Protein 3Q2R (pdb70)

Nearest PDB structures (foldseek):
  3q2r-assembly1_A  TM=1.005E+00  e=2.331E-48  Homo sapiens
  2ddb-assembly2_B  TM=8.954E-01  e=2.651E-18  Pseudechis porphyriacus
  1rc9-assembly1_A  TM=9.008E-01  e=1.044E-17  Trimeresurus stejnegeri
  1wvr-assembly1_A  TM=9.042E-01  e=1.934E-17  Protobothrops flavoviridis
  4p27-assembly1_A  TM=8.279E-01  e=1.803E-12  Schistosoma mansoni

Organism: Homo sapiens (NCBI:txid9606)

InterPro domains:
  IPR001283 Cysteine-rich secretory protein-related [PR00837] (58-76)
  IPR001283 Cysteine-rich secretory protein-related [PR00837] (113-126)
  IPR001283 Cysteine-rich secretory protein-related [PR00837] (135-151)
  IPR001283 Cysteine-rich secretory protein-related [PR00837] (170-183)
  IPR001283 Cysteine-rich secretory protein-related [PTHR10334] (35-192)
  IPR002413 Venom allergen 5-like [PR00838] (58-76)
  IPR002413 Venom allergen 5-like [PR00838] (111-126)
  IPR002413 Venom allergen 5-like [PR00838] (134-153)
  IPR014044 CAP domain [PF00188] (39-175)
  IPR014044 CAP domain [SM00198] (32-183)
  IPR018244 Allergen V5/Tpx-1-related, conserved site [PS01009] (136-146)
  IPR018244 Allergen V5/Tpx-1-related, conserved site [PS01010] (170-181)
  IPR034121 Glioma pathogenesis-related protein 1-like, SCP domain [cd05385] (32-179)
  IPR035940 CAP superfamily [G3DSA:3.40.33.10] (17-220)
  IPR035940 CAP superfamily [SSF55797] (29-186)

Solvent-accessible surface area: 9857 Å² total; per-residue (Å²): 119,160,38,29,89,23,137,51,127,96,3,39,127,44,0,21,136,8,0,11,87,18,1,17,105,5,143,36,52,4,7,12,1,13,53,0,12,10,15,75,34,0,0,113,19,0,112,61,28,0,59,71,17,63,92,57,91,13,104,122,25,141,80,135,74,124,52,10,101,116,16,92,22,12,7,12,0,11,23,16,11,44,28,113,109,10,41,9,55,49,0,0,44,82,2,30,61,25,48,139,32,26,70,20,159,62,91,107,49,158,162,83,7,29,41,1,14,2,0,0,12,2,83,0,48,18,0,0,0,2,18,58,100,0,78,112,1,67,74,67,122,98,25,68,78,0,0,0,0,0,0,0,0,0,44,6,16,72,128,118,59,116,3,4,124,145,28,73,47,24,79,38,25,46,120,139,22,159,63,94,103,63,1,0,30,36,215,133,35,28,115,109

Sequence (192 aa):
NILPDIENEDFIKDCVRIHNKFRSEVKPTASDMLYMTWDPALAQIAKAWASNCQFSHNTRLKPPHKLHPNFTSLGENIWTGSVPIFSVSSAITNWYDEIQDYDFKTRICKKVCGHYTQVVWADSYKVGCAVQQFCPKVSGFDALSNGAHFICNYGPGGNYPTWPYKRGATCSACPNNDKCLDNLCVNRQRDQV

CATH classification: 3.40.33.10

Secondary structure (P-SEA, 3-state):
ccccccccaaaaaaaaaaaaaaaaacccccccccbbbbbaaaaaaaaaaaaacccccccccccccccccccccccbbbbbbccccccaaaaaaaaaaccccccccccccccccaaaaaaacccccbbbbcccccccccccccccbbbbbbbbbcccccccccccccccccccccccccccccbbbbcccccc

Radius of gyration: 16.06 Å; Cα contacts (8 Å, |Δi|>4): 419; chains: 1; bounding box: 37×41×38 Å

Foldseek 3Di:
DDFDFQPPPVQQCLLQVLLQVPLLPDPPAFQQAARAHEDSQQQVVQVVVQVLQAPDDDPQQAPVHDSDPPERGKAKDKDKDAPVQDDSNNRLVVLLVQVVQADQVVRGGNDDNRSNLQSNQRVWHYKGKGKDFDQHHHPCRVDGRMIMMMMMTPHHDDDPHHSGDRDPQNNDYPDPFDDDSSHGDDPVSHDD

B-factor: mean 9.19, std 10.14, range [0.22, 59.17]

GO terms:
  GO:0035577 azurophil granule membrane (C, TAS)
  GO:0005886 plasma membrane (C, TAS)
  GO:0005515 protein binding (F, IPI)
  GO:0016020 membrane (C, HDA)

Structure (mmCIF, N/CA/C/O backbone):
data_3Q2R
#
_entry.id   3Q2R
#
_cell.length_a   85.920
_cell.length_b   79.720
_cell.length_c   38.760
_cell.angle_alpha   90.00
_cell.angle_beta   90.00
_cell.angle_gamma   90.00
#
_symmetry.space_group_name_H-M   'P 21 21 2'
#
loop_
_entity.id
_entity.type
_entity.pdbx_description
1 polymer 'Glioma pathogenesis-related protein 1'
2 non-polymer 'ZINC ION'
3 water water
#
loop_
_atom_site.group_PDB
_atom_site.id
_atom_site.type_symbol
_atom_site.label_atom_id
_atom_site.label_alt_id
_atom_site.label_comp_id
_atom_site.label_asym_id
_atom_site.label_entity_id
_atom_site.label_seq_id
_atom_site.pdbx_PDB_ins_code
_atom_site.Cartn_x
_atom_site.Cartn_y
_atom_site.Cartn_z
_atom_site.occupancy
_atom_site.B_iso_or_equiv
_atom_site.auth_seq_id
_atom_site.auth_comp_id
_atom_site.auth_asym_id
_atom_site.auth_atom_id
_atom_site.pdbx_PDB_model_num
ATOM 1 N N . ASN A 1 8 ? -23.439 18.450 15.878 1.00 40.81 23 ASN A N 1
ATOM 2 C CA . ASN A 1 8 ? -23.696 17.829 14.583 1.00 49.47 23 ASN A CA 1
ATOM 3 C C . ASN A 1 8 ? -23.789 18.870 13.476 1.00 46.19 23 ASN A C 1
ATOM 4 O O . ASN A 1 8 ? -24.807 19.553 13.341 1.00 45.61 23 ASN A O 1
ATOM 9 N N . ILE A 1 9 ? -22.728 19.007 12.691 1.00 33.96 24 ILE A N 1
ATOM 10 C CA . ILE A 1 9 ? -22.795 19.898 11.542 1.00 35.80 24 ILE A CA 1
ATOM 11 C C . ILE A 1 9 ? -22.917 19.068 10.276 1.00 18.01 24 ILE A C 1
ATOM 12 O O . ILE A 1 9 ? -22.231 18.060 10.109 1.00 38.33 24 ILE A O 1
ATOM 17 N N . LEU A 1 10 ? -23.821 19.476 9.397 1.00 17.81 25 LEU A N 1
ATOM 18 C CA . LEU A 1 10 ? -24.067 18.721 8.181 1.00 8.86 25 LEU A CA 1
ATOM 19 C C . LEU A 1 10 ? -22.974 19.049 7.169 1.00 7.98 25 LEU A C 1
ATOM 20 O O . LEU A 1 10 ? -22.752 20.215 6.841 1.00 4.93 25 LEU A O 1
ATOM 25 N N . PRO A 1 11 ? -22.268 18.019 6.690 1.00 6.23 26 PRO A N 1
ATOM 26 C CA . PRO A 1 11 ? -21.119 18.242 5.804 1.00 2.45 26 PRO A CA 1
ATOM 27 C C . PRO A 1 11 ? -21.514 18.676 4.386 1.00 1.75 26 PRO A C 1
ATOM 28 O O . PRO A 1 11 ? -22.591 18.340 3.902 1.00 1.52 26 PRO A O 1
ATOM 32 N N . ASP A 1 12 ? -20.628 19.423 3.733 1.00 2.80 27 ASP A N 1
ATOM 33 C CA . ASP A 1 12 ? -20.780 19.772 2.329 1.00 2.06 27 ASP A CA 1
ATOM 34 C C . ASP A 1 12 ? -20.299 18.600 1.474 1.00 3.36 27 ASP A C 1
ATOM 35 O O . ASP A 1 12 ? -19.572 17.724 1.964 1.00 5.04 27 ASP A O 1
ATOM 40 N N . ILE A 1 13 ? -20.683 18.592 0.199 1.00 1.47 28 ILE A N 1
ATOM 41 C CA . ILE A 1 13 ? -20.430 17.439 -0.668 1.00 1.50 28 ILE A CA 1
ATOM 42 C C . ILE A 1 13 ? -18.952 17.229 -1.023 1.00 4.19 28 ILE A C 1
ATOM 43 O O . ILE A 1 13 ? -18.603 16.200 -1.609 1.00 2.00 28 ILE A O 1
ATOM 48 N N . GLU A 1 14 ? -18.088 18.190 -0.680 1.00 1.26 29 GLU A N 1
ATOM 49 C CA . GLU A 1 14 ? -16.655 18.037 -0.961 1.00 3.28 29 GLU A CA 1
ATOM 50 C C . GLU A 1 14 ? -15.839 17.763 0.293 1.00 3.04 29 GLU A C 1
ATOM 51 O O . GLU A 1 14 ? -14.606 17.660 0.243 1.00 7.41 29 GLU A O 1
ATOM 57 N N . ASN A 1 15 ? -16.534 17.652 1.419 1.00 2.46 30 ASN A N 1
ATOM 58 C CA . ASN A 1 15 ? -15.894 17.351 2.686 1.00 3.89 30 ASN A CA 1
ATOM 59 C C . ASN A 1 15 ? -15.311 15.933 2.628 1.00 6.71 30 ASN A C 1
ATOM 60 O O . ASN A 1 15 ? -16.041 14.954 2.406 1.00 3.19 30 ASN A O 1
ATOM 65 N N . GLU A 1 16 ? -13.996 15.839 2.817 1.00 5.68 31 GLU A N 1
ATOM 66 C CA . GLU A 1 16 ? -13.248 14.605 2.572 1.00 9.27 31 GLU A CA 1
ATOM 67 C C . GLU A 1 16 ? -13.636 13.453 3.494 1.00 6.75 31 GLU A C 1
ATOM 68 O O . GLU A 1 16 ? -13.594 12.292 3.088 1.00 4.43 31 GLU A O 1
ATOM 74 N N . ASP A 1 17 ? -13.989 13.778 4.736 1.00 6.26 32 ASP A N 1
ATOM 75 C CA . ASP A 1 17 ? -14.459 12.776 5.694 1.00 6.88 32 ASP A CA 1
ATOM 76 C C . ASP A 1 17 ? -15.832 12.219 5.313 1.00 7.56 32 ASP A C 1
ATOM 77 O O . ASP A 1 17 ? -16.109 11.023 5.492 1.00 3.91 32 ASP A O 1
ATOM 82 N N . PHE A 1 18 ? -16.695 13.113 4.831 1.00 2.53 33 PHE A N 1
ATOM 83 C CA . PHE A 1 18 ? -18.034 12.773 4.356 1.00 4.31 33 PHE A CA 1
ATOM 84 C C . PHE A 1 18 ? -17.917 11.786 3.205 1.00 4.85 33 PHE A C 1
ATOM 85 O O . PHE A 1 18 ? -18.586 10.752 3.175 1.00 5.41 33 PHE A O 1
ATOM 93 N N . ILE A 1 19 ? -17.052 12.123 2.258 1.00 4.34 34 ILE A N 1
ATOM 94 C CA . ILE A 1 19 ? -16.782 11.276 1.103 1.00 4.60 34 ILE A CA 1
ATOM 95 C C . ILE A 1 19 ? -16.275 9.893 1.520 1.00 8.57 34 ILE A C 1
ATOM 96 O O . ILE A 1 19 ? -16.796 8.871 1.052 1.00 6.04 34 ILE A O 1
ATOM 101 N N . LYS A 1 20 ? -15.284 9.858 2.414 1.00 6.05 35 LYS A N 1
ATOM 102 C CA . LYS A 1 20 ? -14.739 8.591 2.916 1.00 6.30 35 LYS A CA 1
ATOM 103 C C . LYS A 1 20 ? -15.777 7.721 3.626 1.00 4.29 35 LYS A C 1
ATOM 104 O O . LYS A 1 20 ? -15.861 6.519 3.375 1.00 4.56 35 LYS A O 1
ATOM 110 N N . ASP A 1 21 ? -16.549 8.321 4.523 1.00 2.97 36 ASP A N 1
ATOM 111 C CA . ASP A 1 21 ? -17.637 7.611 5.193 1.00 4.85 36 ASP A CA 1
ATOM 112 C C . ASP A 1 21 ? -18.602 6.965 4.196 1.00 4.00 36 ASP A C 1
ATOM 113 O O . ASP A 1 21 ? -18.895 5.771 4.295 1.00 2.85 36 ASP A O 1
ATOM 118 N N . CYS A 1 22 ? -19.099 7.762 3.249 1.00 2.83 37 CYS A N 1
ATOM 119 C CA . CYS A 1 22 ? -20.087 7.297 2.279 1.00 2.58 37 CYS A CA 1
ATOM 120 C C . CYS A 1 22 ? -19.562 6.096 1.498 1.00 3.35 37 CYS A C 1
ATOM 121 O O . CYS A 1 22 ? -20.274 5.109 1.293 1.00 4.42 37 CYS A O 1
ATOM 124 N N . VAL A 1 23 ? -18.313 6.193 1.053 1.00 1.64 38 VAL A N 1
ATOM 125 C CA . VAL A 1 23 ? -17.708 5.148 0.250 1.00 6.61 38 VAL A CA 1
ATOM 126 C C . VAL A 1 23 ? -17.412 3.920 1.110 1.00 4.17 38 VAL A C 1
ATOM 127 O O . VAL A 1 23 ? -17.770 2.800 0.754 1.00 4.02 38 VAL A O 1
ATOM 131 N N . ARG A 1 24 ? -16.781 4.151 2.253 1.00 2.80 39 ARG A N 1
ATOM 132 C CA . ARG A 1 24 ? -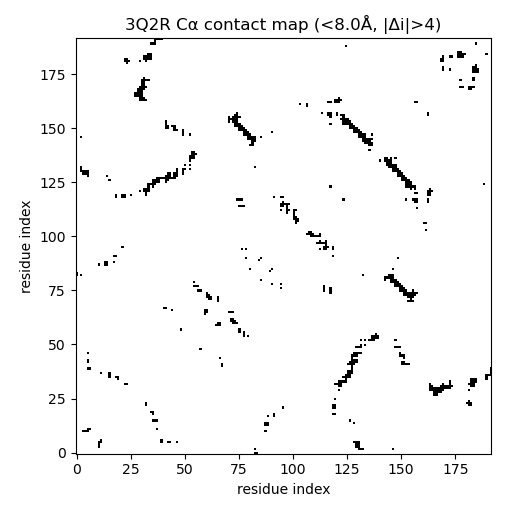16.285 3.072 3.089 1.00 2.80 39 ARG A CA 1
ATOM 133 C C . ARG A 1 24 ? -17.430 2.226 3.612 1.00 5.12 39 ARG A C 1
ATOM 134 O O . ARG A 1 24 ? -17.351 1.000 3.626 1.00 1.55 39 ARG A O 1
ATOM 142 N N . ILE A 1 25 ? -18.492 2.898 4.047 1.00 3.71 40 ILE A N 1
ATOM 143 C CA . ILE A 1 25 ? -19.637 2.232 4.647 1.00 2.28 40 ILE A CA 1
ATOM 144 C C . ILE A 1 25 ? -20.476 1.498 3.599 1.00 2.66 40 ILE A C 1
ATOM 145 O O . ILE A 1 25 ? -20.965 0.399 3.864 1.00 5.27 40 ILE A O 1
ATOM 150 N N . HIS A 1 26 ? -20.633 2.077 2.409 1.00 1.27 41 HIS A N 1
ATOM 151 C CA . HIS A 1 26 ? -21.242 1.326 1.312 1.00 2.12 41 HIS A CA 1
ATOM 152 C C . HIS A 1 26 ? -20.452 0.029 1.059 1.00 2.04 41 HIS A C 1
ATOM 153 O O . HIS A 1 26 ? -21.016 -1.065 1.004 1.00 0.98 41 HIS A O 1
ATOM 160 N N . ASN A 1 27 ? -19.136 0.161 0.909 1.00 2.93 42 ASN A N 1
ATOM 161 C CA . ASN A 1 27 ? -18.276 -0.987 0.634 1.00 2.46 42 ASN A CA 1
ATOM 162 C C . ASN A 1 27 ? -18.255 -2.037 1.757 1.00 4.60 42 ASN A C 1
ATOM 163 O O . ASN A 1 27 ? -18.173 -3.245 1.493 1.00 3.12 42 ASN A O 1
ATOM 168 N N . LYS A 1 28 ? -18.348 -1.581 3.002 1.00 2.07 43 LYS A N 1
ATOM 169 C CA . LYS A 1 28 ? -18.416 -2.501 4.131 1.00 3.96 43 LYS A CA 1
ATOM 170 C C . LYS A 1 28 ? -19.658 -3.404 4.016 1.00 3.49 43 LYS A C 1
ATOM 171 O O . LYS A 1 28 ? -19.558 -4.620 4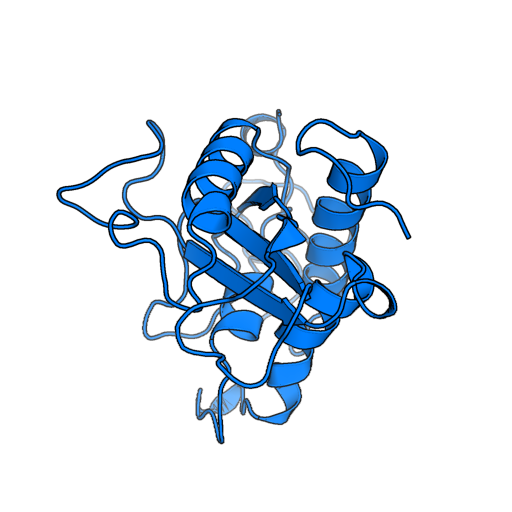.129 1.00 2.94 43 LYS A O 1
ATOM 177 N N . PHE A 1 29 ? -20.827 -2.814 3.786 1.00 1.55 44 PHE A N 1
ATOM 178 C CA . PHE A 1 29 ? -22.029 -3.624 3.586 1.00 2.63 44 PHE A CA 1
ATOM 179 C C . PHE A 1 29 ? -21.933 -4.528 2.343 1.00 1.79 44 PHE A C 1
ATOM 180 O O . PHE A 1 29 ? -22.368 -5.683 2.365 1.00 2.42 44 PHE A O 1
ATOM 188 N N . ARG A 1 30 ? -21.379 -3.997 1.259 1.00 1.72 45 ARG A N 1
ATOM 189 C CA . ARG A 1 30 ? -21.233 -4.769 0.028 1.00 1.79 45 ARG A CA 1
ATOM 190 C C . ARG A 1 30 ? -20.260 -5.939 0.192 1.00 1.47 45 ARG A C 1
ATOM 191 O O . ARG A 1 30 ? -20.449 -6.985 -0.424 1.00 2.25 45 ARG A O 1
ATOM 199 N N . SER A 1 31 ? -19.245 -5.766 1.039 1.00 2.89 46 SER A N 1
ATOM 200 C CA . SER A 1 31 ? -18.260 -6.814 1.329 1.00 1.70 46 SER A CA 1
ATOM 201 C C . SER A 1 31 ? -18.826 -7.935 2.184 1.00 2.00 46 SER A C 1
ATOM 202 O O . SER A 1 31 ? -18.416 -9.085 2.073 1.00 3.38 46 SER A O 1
ATOM 205 N N . GLU A 1 32 ? -19.732 -7.590 3.083 1.00 1.93 47 GLU A N 1
ATOM 206 C CA . GLU A 1 32 ? -20.169 -8.545 4.080 1.00 3.71 47 GLU A CA 1
ATOM 207 C C . GLU A 1 32 ? -21.488 -9.228 3.754 1.00 3.44 47 GLU A C 1
ATOM 208 O O . GLU A 1 32 ? -22.052 -9.883 4.617 1.00 3.39 47 GLU A O 1
ATOM 214 N N . VAL A 1 33 ? -21.969 -9.102 2.514 1.00 1.92 48 VAL A N 1
ATOM 215 C CA . VAL A 1 33 ? -23.292 -9.637 2.186 1.00 2.74 48 VAL A CA 1
ATOM 216 C C . VAL A 1 33 ? -23.392 -11.155 2.380 1.00 3.81 48 V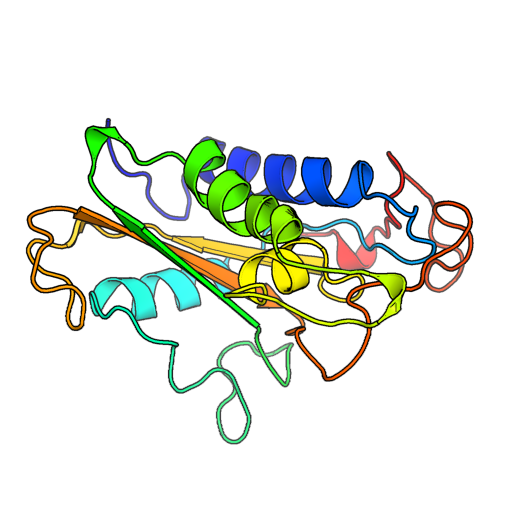AL A C 1
ATOM 217 O O . VAL A 1 33 ? -22.416 -11.885 2.232 1.00 2.03 48 VAL A O 1
ATOM 221 N N . LYS A 1 34 ? -24.593 -11.597 2.727 1.00 4.75 49 LYS A N 1
ATOM 222 C CA . LYS A 1 34 ? -24.942 -13.006 2.843 1.00 7.92 49 LYS A CA 1
ATOM 223 C C . LYS A 1 34 ? -26.308 -13.154 2.200 1.00 3.75 49 LYS A C 1
ATOM 224 O O . LYS A 1 34 ? -27.230 -12.415 2.543 1.00 5.43 49 LYS A O 1
ATOM 230 N N . PRO A 1 35 ? -26.434 -14.083 1.238 1.00 4.44 50 PRO A N 1
ATOM 231 C CA . PRO A 1 35 ? -25.337 -14.948 0.784 1.00 1.35 50 PRO A CA 1
ATOM 232 C C . PRO A 1 35 ? -24.235 -14.167 0.068 1.00 6.69 50 PRO A C 1
ATOM 233 O O . PRO A 1 35 ? -24.420 -12.993 -0.308 1.00 1.74 50 PRO A O 1
ATOM 237 N N . THR A 1 36 ? -23.089 -14.816 -0.124 1.00 4.01 51 THR A N 1
ATOM 238 C CA . THR A 1 36 ? -21.959 -14.137 -0.735 1.00 3.98 51 THR A CA 1
ATOM 239 C C . THR A 1 36 ? -22.277 -13.746 -2.165 1.00 4.46 51 THR A C 1
ATOM 240 O O . THR A 1 36 ? -23.144 -14.348 -2.810 1.00 1.53 51 THR A O 1
ATOM 244 N N . ALA A 1 37 ? -21.576 -12.725 -2.646 1.00 3.48 52 ALA A N 1
ATOM 245 C CA . ALA A 1 37 ? -21.768 -12.243 -3.996 1.00 1.44 52 ALA A CA 1
ATOM 246 C C . ALA A 1 37 ? -20.572 -12.614 -4.845 1.00 2.27 52 ALA A C 1
ATOM 247 O O . ALA A 1 37 ? -19.424 -12.539 -4.392 1.00 3.15 52 ALA A O 1
ATOM 249 N N . SER A 1 38 ? -20.834 -12.983 -6.092 1.00 1.44 53 SER A N 1
ATOM 250 C CA . SER A 1 38 ? -19.762 -13.372 -6.989 1.00 2.53 53 SER A CA 1
ATOM 251 C C . SER A 1 38 ? -19.300 -12.185 -7.826 1.00 2.49 53 SER A C 1
ATOM 252 O O . SER A 1 38 ? -18.225 -12.217 -8.419 1.00 2.08 53 SER A O 1
ATOM 255 N N . ASP A 1 39 ? -20.109 -11.131 -7.866 1.00 1.02 54 ASP A N 1
ATOM 256 C CA . ASP A 1 39 ? -19.904 -10.081 -8.859 1.00 2.38 54 ASP A CA 1
ATOM 257 C C . ASP A 1 39 ? -20.013 -8.681 -8.274 1.00 2.26 54 ASP A C 1
ATOM 258 O O . ASP A 1 39 ? -20.263 -7.722 -9.008 1.00 2.36 54 ASP A O 1
ATOM 263 N N . MET A 1 40 ? -19.831 -8.559 -6.963 1.00 1.12 55 MET A N 1
ATOM 264 C CA . MET A 1 40 ? -20.018 -7.266 -6.317 1.00 2.02 55 MET A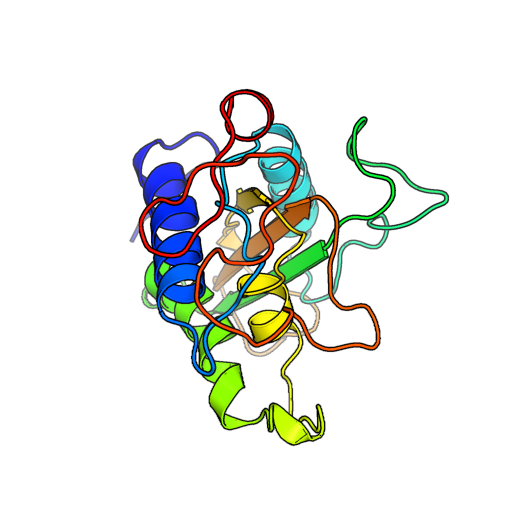 CA 1
ATOM 265 C C . MET A 1 40 ? -18.891 -6.293 -6.667 1.00 2.03 55 MET A C 1
ATOM 266 O O . MET A 1 40 ? -17.736 -6.504 -6.281 1.00 2.43 55 MET A O 1
ATOM 271 N N . LEU A 1 41 ? -19.218 -5.232 -7.402 1.00 1.43 56 LEU A N 1
ATOM 272 C CA . LEU A 1 41 ? -18.209 -4.225 -7.738 1.00 2.65 56 LEU A CA 1
ATOM 273 C C . LEU A 1 41 ? -17.841 -3.325 -6.564 1.00 2.71 56 LEU A C 1
ATOM 274 O O . LEU A 1 41 ? -18.681 -2.991 -5.721 1.00 3.41 56 LEU A O 1
ATOM 279 N N . TYR A 1 42 ? -16.571 -2.939 -6.518 1.00 3.18 57 TYR A N 1
ATOM 280 C CA . TYR A 1 42 ? -16.081 -1.980 -5.533 1.00 3.68 57 TYR A CA 1
ATOM 281 C C . TYR A 1 42 ? -16.676 -0.612 -5.866 1.00 1.31 57 TYR A C 1
ATOM 282 O O . TYR A 1 42 ? -16.703 -0.210 -7.028 1.00 1.72 57 TYR A O 1
ATOM 291 N N . MET A 1 43 ? -17.145 0.101 -4.852 1.00 1.53 58 MET A N 1
ATOM 292 C CA . MET A 1 43 ? -17.842 1.370 -5.050 1.00 2.12 58 MET A CA 1
ATOM 293 C C . MET A 1 43 ? -16.913 2.562 -4.766 1.00 3.28 58 MET A C 1
ATOM 294 O O . MET A 1 43 ? -16.234 2.587 -3.741 1.00 3.35 58 MET A O 1
ATOM 299 N N . THR A 1 44 ? -16.881 3.542 -5.668 1.00 1.30 59 THR A N 1
ATOM 300 C CA . THR A 1 44 ? -16.076 4.753 -5.450 1.00 2.58 59 THR A CA 1
ATOM 301 C C . THR A 1 44 ? -16.889 6.030 -5.588 1.00 1.79 59 THR A C 1
ATOM 302 O O . THR A 1 44 ? -17.989 6.027 -6.125 1.00 2.07 59 THR A O 1
ATOM 306 N N . TRP A 1 45 ? -16.322 7.124 -5.106 1.00 4.04 60 TRP A N 1
ATOM 307 C CA . TRP A 1 45 ? -16.991 8.412 -5.122 1.00 2.49 60 TRP A CA 1
ATOM 308 C C . TRP A 1 45 ? -17.038 9.020 -6.521 1.00 3.76 60 TRP A C 1
ATOM 309 O O . TRP A 1 45 ? -16.108 8.883 -7.314 1.00 4.58 60 TRP A O 1
ATOM 320 N N . ASP A 1 46 ? -18.146 9.683 -6.815 1.00 3.70 61 ASP A N 1
ATOM 321 C CA . ASP A 1 46 ? -18.314 10.378 -8.077 1.00 2.30 61 ASP A CA 1
ATOM 322 C C . ASP A 1 46 ? -18.875 11.772 -7.779 1.00 3.52 61 ASP A C 1
ATOM 323 O O . ASP A 1 46 ? -20.046 11.910 -7.406 1.00 2.36 61 ASP A O 1
ATOM 328 N N . PRO A 1 47 ? -18.033 12.812 -7.935 1.00 5.14 62 PRO A N 1
ATOM 329 C CA . PRO A 1 47 ? -18.392 14.202 -7.605 1.00 5.17 62 PRO A CA 1
ATOM 330 C C . PRO A 1 47 ? -19.583 14.706 -8.409 1.00 2.82 62 PRO A C 1
ATOM 331 O O . PRO A 1 47 ? -20.342 15.546 -7.920 1.00 4.99 62 PRO A O 1
ATOM 335 N N . ALA A 1 48 ? -19.749 14.205 -9.628 1.00 4.31 63 ALA A N 1
ATOM 336 C CA . ALA A 1 48 ? -20.879 14.611 -10.465 1.00 4.05 63 ALA A CA 1
ATOM 337 C C . ALA A 1 48 ? -22.187 14.050 -9.898 1.00 5.49 63 ALA A C 1
ATOM 338 O O . ALA A 1 48 ? -23.209 14.730 -9.900 1.00 2.58 63 ALA A O 1
ATOM 340 N N . LEU A 1 49 ? -22.145 12.806 -9.420 1.00 3.26 64 LEU A N 1
ATOM 341 C CA . LEU A 1 49 ? -23.299 12.204 -8.755 1.00 2.74 64 LEU A CA 1
ATOM 342 C C . LEU A 1 49 ? -23.620 12.949 -7.458 1.00 1.44 64 LEU A C 1
ATOM 343 O O . LEU A 1 49 ? -24.783 13.076 -7.085 1.00 0.85 64 LEU A O 1
ATOM 348 N N . ALA A 1 50 ? -22.585 13.445 -6.783 1.00 1.18 65 ALA A N 1
ATOM 349 C CA . ALA A 1 50 ? -22.777 14.199 -5.545 1.00 2.44 65 ALA A CA 1
ATOM 350 C C . ALA A 1 50 ? -23.445 15.555 -5.803 1.00 3.09 65 ALA A C 1
ATOM 351 O O . ALA A 1 50 ? -24.217 16.042 -4.973 1.00 1.16 65 ALA A O 1
ATOM 353 N N . GLN A 1 51 ? -23.138 16.163 -6.950 1.00 3.88 66 GLN A N 1
ATOM 354 C CA . GLN A 1 51 ? -23.742 17.444 -7.328 1.00 4.42 66 GLN A CA 1
ATOM 355 C C . GLN A 1 51 ? -25.202 17.250 -7.690 1.00 2.34 66 GLN A C 1
ATOM 356 O O . GLN A 1 51 ? -26.049 18.092 -7.397 1.00 1.90 66 GLN A O 1
ATOM 362 N N . ILE A 1 52 ? -25.479 16.142 -8.366 1.00 1.93 67 ILE A N 1
ATOM 363 C CA . ILE A 1 52 ? -26.843 15.764 -8.685 1.00 1.88 67 ILE A CA 1
ATOM 364 C C . ILE A 1 52 ? -27.668 15.547 -7.408 1.00 2.86 67 ILE A C 1
ATOM 365 O O . ILE A 1 52 ? -28.782 16.064 -7.292 1.00 2.34 67 ILE A O 1
ATOM 370 N N . ALA A 1 53 ? -27.120 14.798 -6.451 1.00 1.83 68 ALA A N 1
ATOM 371 C CA . ALA A 1 53 ? -27.811 14.566 -5.174 1.00 1.69 68 ALA A CA 1
ATOM 372 C C . ALA A 1 53 ? -28.053 15.886 -4.445 1.00 1.61 68 ALA A C 1
ATOM 373 O O . ALA A 1 53 ? -29.131 16.126 -3.896 1.00 1.31 68 ALA A O 1
ATOM 375 N N . LYS A 1 54 ? -27.042 16.747 -4.447 1.00 1.59 69 LYS A N 1
ATOM 376 C CA . LYS A 1 54 ? -27.144 18.041 -3.783 1.00 1.85 69 LYS A CA 1
ATOM 377 C C . LYS A 1 54 ? -28.263 18.913 -4.353 1.00 2.78 69 LYS A C 1
ATOM 378 O O . LYS A 1 54 ? -28.967 19.600 -3.609 1.00 3.31 69 LYS A O 1
ATOM 384 N N . ALA A 1 55 ? -28.416 18.906 -5.672 1.00 2.18 70 ALA A N 1
ATOM 385 C CA . ALA A 1 55 ? -29.438 19.733 -6.306 1.00 4.68 70 ALA A CA 1
ATOM 386 C C . ALA A 1 55 ? -30.823 19.210 -5.948 1.00 4.95 70 ALA A C 1
ATOM 387 O O . ALA A 1 55 ? -31.715 19.986 -5.596 1.00 2.45 70 ALA A O 1
ATOM 389 N N . TRP A 1 56 ? -31.013 17.895 -6.045 1.00 1.43 71 TRP A N 1
ATOM 390 C CA . TRP A 1 56 ? -32.320 17.332 -5.710 1.00 1.97 71 TRP A CA 1
ATOM 391 C C . TRP A 1 56 ? -32.640 17.458 -4.213 1.00 2.96 71 TRP A C 1
ATOM 392 O O . TRP A 1 56 ? -33.770 17.792 -3.834 1.00 3.80 71 TRP A O 1
ATOM 403 N N . ALA A 1 57 ? -31.648 17.184 -3.369 1.00 1.77 72 ALA A N 1
ATOM 404 C CA . ALA A 1 57 ? -31.823 17.287 -1.917 1.00 2.98 72 ALA A CA 1
ATOM 405 C C . ALA A 1 57 ? -32.243 18.703 -1.479 1.00 3.78 72 ALA A C 1
ATOM 406 O O . ALA A 1 57 ? -32.971 18.862 -0.500 1.00 4.04 72 ALA A O 1
ATOM 408 N N . SER A 1 58 ? -31.790 19.722 -2.207 1.00 1.48 73 SER A N 1
ATOM 409 C CA . SER A 1 58 ? -32.113 21.104 -1.860 1.00 2.25 73 SER A CA 1
ATOM 410 C C . SER A 1 58 ? -33.597 21.410 -2.058 1.00 4.88 73 SER A C 1
ATOM 411 O O . SER A 1 58 ? -34.081 22.455 -1.618 1.00 6.88 73 SER A O 1
ATOM 414 N N . ASN A 1 59 ? -34.303 20.506 -2.739 1.00 3.31 74 ASN A N 1
ATOM 415 C CA . ASN A 1 59 ? -35.751 20.607 -2.907 1.00 4.43 74 ASN A CA 1
ATOM 416 C C . ASN A 1 59 ? -36.528 20.186 -1.660 1.00 4.36 74 ASN A C 1
ATOM 417 O O . ASN A 1 59 ? -37.695 20.545 -1.495 1.00 10.51 74 ASN A O 1
ATOM 422 N N . CYS A 1 60 ? -35.882 19.413 -0.791 1.00 1.96 75 CYS A N 1
ATOM 423 C CA . CYS A 1 60 ? -36.471 19.069 0.500 1.00 3.05 75 CYS A CA 1
ATOM 424 C C . CYS A 1 60 ? -37.819 18.389 0.308 1.00 5.59 75 CYS A C 1
ATOM 425 O O . CYS A 1 60 ? -38.812 18.779 0.941 1.00 3.59 75 CYS A O 1
ATOM 428 N N . GLN A 1 61 ? -37.836 17.388 -0.576 1.00 2.66 76 GLN A N 1
ATOM 429 C CA . GLN A 1 61 ? -39.022 16.586 -0.887 1.00 4.13 76 GLN A CA 1
ATOM 430 C C . GLN A 1 61 ? -38.686 15.143 -0.631 1.00 2.05 76 GLN A C 1
ATOM 431 O O . GLN A 1 61 ? -37.652 14.659 -1.087 1.00 2.21 76 GLN A O 1
ATOM 437 N N . PHE A 1 62 ? -39.579 14.436 0.041 1.00 2.08 77 PHE A N 1
ATOM 438 C CA . PHE A 1 62 ? -39.364 13.027 0.287 1.00 4.99 77 PHE A CA 1
ATOM 439 C C . PHE A 1 62 ? -39.900 12.200 -0.870 1.00 6.93 77 PHE A C 1
ATOM 440 O O . PHE A 1 62 ? -40.862 11.454 -0.712 1.00 3.50 77 PHE A O 1
ATOM 448 N N . SER A 1 63 ? -39.289 12.371 -2.040 1.00 3.91 78 SER A N 1
ATOM 449 C CA . SER A 1 63 ? -39.654 11.619 -3.228 1.00 4.88 78 SER A CA 1
ATOM 450 C C . SER A 1 63 ? -38.465 11.658 -4.163 1.00 7.52 78 SER A C 1
ATOM 451 O O . SER A 1 63 ? -37.576 12.496 -4.006 1.00 4.07 78 SER A O 1
ATOM 454 N N . HIS A 1 64 ? -38.448 10.749 -5.131 1.00 5.23 79 HIS A N 1
ATOM 455 C CA . HIS A 1 64 ? -37.293 10.591 -6.010 1.00 5.74 79 HIS A CA 1
ATOM 456 C C . HIS A 1 64 ? -37.111 11.689 -7.035 1.00 8.24 79 HIS A C 1
ATOM 457 O O . HIS A 1 64 ? -38.090 12.214 -7.585 1.00 3.86 79 HIS A O 1
ATOM 464 N N . ASN A 1 65 ? -35.845 12.036 -7.265 1.00 4.22 80 ASN A N 1
ATOM 465 C CA . ASN A 1 65 ? -35.457 12.877 -8.380 1.00 3.45 80 ASN A CA 1
ATOM 466 C C . ASN A 1 65 ? -36.241 12.398 -9.597 1.00 7.34 80 ASN A C 1
ATOM 467 O O . ASN A 1 65 ? -36.264 11.194 -9.886 1.00 3.44 80 ASN A O 1
ATOM 472 N N . THR A 1 66 ? -36.902 13.325 -10.290 1.00 6.00 81 THR A N 1
ATOM 473 C CA . THR A 1 66 ? -37.723 12.975 -11.451 1.00 8.45 81 THR A CA 1
ATOM 474 C C . THR A 1 66 ? -36.903 12.794 -12.728 1.00 11.21 81 THR A C 1
ATOM 475 O O . THR A 1 66 ? -37.452 12.419 -13.763 1.00 10.75 81 THR A O 1
ATOM 479 N N . ARG A 1 67 ? -35.599 13.049 -12.670 1.00 6.88 82 ARG A N 1
ATOM 480 C CA . ARG A 1 67 ? -34.792 13.007 -13.891 1.00 7.27 82 ARG A CA 1
ATOM 481 C C . ARG A 1 67 ? -33.684 11.949 -13.837 1.00 6.33 82 ARG A C 1
ATOM 482 O O . ARG A 1 67 ? -32.584 12.180 -14.334 1.00 6.25 82 ARG A O 1
ATOM 490 N N . LEU A 1 68 ? -33.980 10.795 -13.239 1.00 5.22 83 LEU A N 1
ATOM 491 C CA . LEU A 1 68 ? -33.000 9.707 -13.104 1.00 7.61 83 LEU A CA 1
ATOM 492 C C . LEU A 1 68 ? -32.936 8.777 -14.318 1.00 6.21 83 LEU A C 1
ATOM 493 O O . LEU A 1 68 ? -32.051 7.937 -14.397 1.00 7.06 83 LEU A O 1
ATOM 498 N N . LYS A 1 69 ? -33.883 8.921 -15.243 1.00 7.79 84 LYS A N 1
ATOM 499 C CA . LYS A 1 69 ? -34.035 8.003 -16.373 1.00 11.30 84 LYS A CA 1
ATOM 500 C C . LYS A 1 69 ? -34.237 8.748 -17.698 1.00 11.41 84 LYS A C 1
ATOM 501 O O . LYS A 1 69 ? -34.624 9.918 -17.701 1.00 9.77 84 LYS A O 1
ATOM 507 N N . PRO A 1 70 ? -33.979 8.066 -18.831 1.00 7.58 85 PRO A N 1
ATOM 508 C CA . PRO A 1 70 ? -34.332 8.637 -20.130 1.00 10.81 85 PRO A CA 1
ATOM 509 C C . PRO A 1 70 ? -35.764 9.142 -20.070 1.00 9.94 85 PRO A C 1
ATOM 510 O O . PRO A 1 70 ? -36.581 8.511 -19.397 1.00 10.23 85 PRO A O 1
ATOM 514 N N . PRO A 1 71 ? -36.077 10.245 -20.773 1.00 11.65 86 PRO A N 1
ATOM 515 C CA . PRO A 1 71 ? -35.224 10.987 -21.714 1.00 12.06 86 PRO A CA 1
ATOM 516 C C . PRO A 1 71 ? -34.288 11.992 -21.042 1.00 14.87 86 PRO A C 1
ATOM 517 O O . PRO A 1 71 ? -33.694 12.830 -21.725 1.00 12.11 86 PRO A O 1
ATOM 521 N N . HIS A 1 72 ? -34.178 11.932 -19.721 1.00 7.93 87 HIS A N 1
ATOM 522 C CA . HIS A 1 72 ? -33.216 12.765 -19.014 1.00 7.42 87 HIS A CA 1
ATOM 523 C C . HIS A 1 72 ? -31.890 12.048 -18.985 1.00 4.78 87 HIS A C 1
ATOM 524 O O . HIS A 1 72 ? -31.820 10.847 -19.198 1.00 7.20 87 HIS A O 1
ATOM 531 N N . LYS A 1 73 ? -30.830 12.791 -18.746 1.00 3.22 88 LYS A N 1
ATOM 532 C CA . LYS A 1 73 ? -29.546 12.166 -18.541 1.00 8.99 88 LYS A CA 1
ATOM 533 C C . LYS A 1 73 ? -2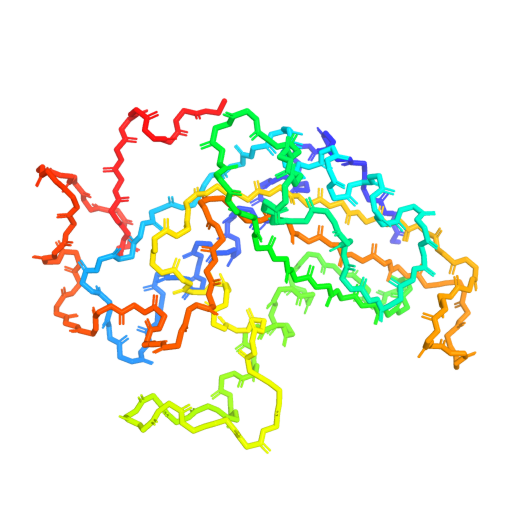8.678 13.137 -17.789 1.00 5.76 88 LYS A C 1
ATOM 534 O O . LYS A 1 73 ? -27.949 13.919 -18.396 1.00 5.70 88 LYS A O 1
ATOM 540 N N . LEU A 1 74 ? -28.763 13.074 -16.460 1.00 6.56 89 LEU A N 1
ATOM 541 C CA . LEU A 1 74 ? -28.042 14.002 -15.591 1.00 5.46 89 LEU A CA 1
ATOM 542 C C . LEU A 1 74 ? -26.525 13.777 -15.564 1.00 5.23 89 LEU A C 1
ATOM 543 O O . LEU A 1 74 ? -25.765 14.716 -15.360 1.00 3.81 89 LEU A O 1
ATOM 548 N N . HIS A 1 75 ? -26.095 12.534 -15.766 1.00 4.64 90 HIS A N 1
ATOM 549 C CA . HIS A 1 75 ? -24.674 12.175 -15.745 1.00 6.41 90 HIS A CA 1
ATOM 550 C C . HIS A 1 75 ? -24.249 11.723 -17.150 1.00 11.24 90 HIS A C 1
ATOM 551 O O . HIS A 1 75 ? -24.891 10.858 -17.751 1.00 8.67 90 HIS A O 1
ATOM 558 N N . PRO A 1 76 ? -23.174 12.316 -17.685 1.00 8.04 91 PRO A N 1
ATOM 559 C CA . PRO A 1 76 ? -22.761 11.995 -19.056 1.00 9.49 91 PRO A CA 1
ATOM 560 C C . PRO A 1 76 ? -22.460 10.515 -19.266 1.00 17.21 91 PRO A C 1
ATOM 561 O O . PRO A 1 76 ? -22.568 10.037 -20.399 1.00 13.89 91 PRO A O 1
ATOM 565 N N . ASN A 1 77 ? -22.109 9.790 -18.206 1.00 8.74 92 ASN A N 1
ATOM 566 C CA . ASN A 1 77 ? -21.717 8.390 -18.381 1.00 10.35 92 ASN A CA 1
ATOM 567 C C . ASN A 1 77 ? -22.724 7.320 -17.945 1.00 7.66 92 ASN A C 1
ATOM 568 O O . ASN A 1 77 ? -22.437 6.133 -18.048 1.00 9.22 92 ASN A O 1
ATOM 573 N N . PHE A 1 78 ? -23.912 7.717 -17.495 1.00 5.67 93 PHE A N 1
ATOM 574 C CA . PHE A 1 78 ? -24.914 6.715 -17.120 1.00 4.46 93 PHE A CA 1
ATOM 575 C C . PHE A 1 78 ? -26.270 6.981 -17.753 1.00 7.22 93 PHE A C 1
ATOM 576 O O . PHE A 1 78 ? -26.804 8.090 -17.669 1.00 10.89 93 PHE A O 1
ATOM 584 N N . THR A 1 79 ? -26.821 5.952 -18.388 1.00 6.99 94 THR A N 1
ATOM 585 C CA . THR A 1 79 ? -28.149 6.036 -18.986 1.00 7.65 94 THR A CA 1
ATOM 586 C C . THR A 1 79 ? -29.225 6.201 -17.914 1.00 9.27 94 THR A C 1
ATOM 587 O O . THR A 1 79 ? -30.185 6.956 -18.084 1.00 8.30 94 THR A O 1
ATOM 591 N N . SER A 1 80 ? -29.078 5.456 -16.825 1.00 4.43 95 SER A N 1
ATOM 592 C CA . SER A 1 80 ? -30.019 5.532 -15.720 1.00 5.59 95 SER A CA 1
ATOM 593 C C . SER A 1 80 ? -29.277 5.638 -14.388 1.00 3.93 95 SER A C 1
ATOM 594 O O . SER A 1 80 ? -28.206 5.049 -14.205 1.00 4.03 95 SER A O 1
ATOM 597 N N . LEU A 1 81 ? -29.853 6.396 -13.466 1.00 4.01 96 LEU A N 1
ATOM 598 C CA . LEU A 1 81 ? -29.259 6.575 -12.153 1.00 3.96 96 LEU A CA 1
ATOM 599 C C . LEU A 1 81 ? -30.152 5.975 -11.079 1.00 3.88 96 LEU A C 1
ATOM 600 O O . LEU A 1 81 ? -31.377 5.917 -11.230 1.00 3.54 96 LEU A O 1
ATOM 605 N N . GLY A 1 82 ? -29.537 5.535 -9.989 1.00 2.55 97 GLY A N 1
ATOM 606 C CA . GLY A 1 82 ? -30.285 5.008 -8.864 1.00 1.30 97 GLY A CA 1
ATOM 607 C C . GLY A 1 82 ? -30.282 6.034 -7.751 1.00 2.59 97 GLY A C 1
ATOM 608 O O . GLY A 1 82 ? -29.539 7.017 -7.814 1.00 1.32 97 GLY A O 1
ATOM 609 N N . GLU A 1 83 ? -31.106 5.820 -6.730 1.00 2.11 98 GLU A N 1
ATOM 610 C CA . GLU A 1 83 ? -31.215 6.811 -5.662 1.00 1.58 98 GLU A CA 1
ATOM 611 C C . GLU A 1 83 ? -31.747 6.225 -4.360 1.00 0.88 98 GLU A C 1
ATOM 612 O O . GLU A 1 83 ? -32.726 5.481 -4.359 1.00 0.90 98 GLU A O 1
ATOM 618 N N . ASN A 1 84 ? -31.076 6.561 -3.264 1.00 0.63 99 ASN A N 1
ATOM 619 C CA . ASN A 1 84 ? -31.594 6.311 -1.930 1.00 1.08 99 ASN A CA 1
ATOM 620 C C . ASN A 1 84 ? -31.746 7.634 -1.206 1.00 2.02 99 ASN A C 1
ATOM 621 O O . ASN A 1 84 ? -30.927 8.555 -1.378 1.00 0.71 99 ASN A O 1
ATOM 626 N N . ILE A 1 85 ? -32.794 7.717 -0.397 1.00 0.72 100 ILE A N 1
ATOM 627 C CA . ILE A 1 85 ? -33.100 8.915 0.365 1.00 1.64 100 ILE A CA 1
ATOM 628 C C . ILE A 1 85 ? -33.303 8.534 1.822 1.00 1.47 100 ILE A C 1
ATOM 629 O O . ILE A 1 85 ? -33.928 7.509 2.133 1.00 1.40 100 ILE A O 1
ATOM 634 N N . TRP A 1 86 ? -32.730 9.344 2.705 1.00 1.30 101 TRP A N 1
ATOM 635 C CA . TRP A 1 86 ? -32.928 9.215 4.145 1.00 2.25 101 TRP A CA 1
ATOM 636 C C . TRP A 1 86 ? -33.296 10.601 4.676 1.00 1.81 101 TRP A C 1
ATOM 637 O O . TRP A 1 86 ? -32.650 11.598 4.333 1.00 0.67 101 TRP A O 1
ATOM 648 N N . THR A 1 87 ? -34.335 10.658 5.498 1.00 0.47 102 THR A N 1
ATOM 649 C CA . THR A 1 87 ? -34.799 11.918 6.059 1.00 0.92 102 THR A CA 1
ATOM 650 C C . THR A 1 87 ? -35.052 11.722 7.548 1.00 1.63 102 THR A C 1
ATOM 651 O O . THR A 1 87 ? -35.734 10.784 7.948 1.00 2.92 102 THR A O 1
ATOM 655 N N . GLY A 1 88 ? -34.480 12.590 8.371 1.00 2.11 103 GLY A N 1
ATOM 656 C CA . GLY A 1 88 ? -34.620 12.466 9.813 1.00 2.59 103 GLY A CA 1
ATOM 657 C C . GLY A 1 88 ? -34.126 13.715 10.511 1.00 3.60 103 GLY A C 1
ATOM 658 O O . GLY A 1 88 ? -33.867 14.729 9.862 1.00 2.09 103 GLY A O 1
ATOM 659 N N . SER A 1 89 ? -33.968 13.645 11.828 1.00 3.60 104 SER A N 1
ATOM 660 C CA . SER A 1 89 ? -33.561 14.817 12.596 1.00 6.03 104 SER A CA 1
ATOM 661 C C . SER A 1 89 ? -32.077 15.053 12.433 1.00 4.42 104 SER A C 1
ATOM 662 O O . SER A 1 89 ? -31.324 14.134 12.086 1.00 6.23 104 SER A O 1
ATOM 665 N N . VAL A 1 90 ? -31.653 16.281 12.691 1.00 1.67 105 VAL A N 1
ATOM 666 C CA . VAL A 1 90 ? -30.235 16.614 12.616 1.00 3.63 105 VAL A CA 1
ATOM 667 C C . VAL A 1 90 ? -29.376 15.829 13.621 1.00 5.35 105 VAL A C 1
ATOM 668 O O . VAL A 1 90 ? -28.374 15.221 13.230 1.00 5.31 105 VAL A O 1
ATOM 672 N N . PRO A 1 91 ? -29.767 15.822 14.915 1.00 5.86 106 PRO A N 1
ATOM 673 C CA . PRO A 1 91 ? -28.985 15.082 15.916 1.00 5.81 106 PRO A CA 1
ATOM 674 C C . PRO A 1 91 ? -28.758 13.619 15.546 1.00 3.54 106 PRO A C 1
ATOM 675 O O . PRO A 1 91 ? -27.676 13.087 15.764 1.00 2.96 106 PRO A O 1
ATOM 679 N N . ILE A 1 92 ? -29.784 12.983 15.003 1.00 4.66 107 ILE A N 1
ATOM 680 C CA . ILE A 1 92 ? -29.730 11.566 14.675 1.00 7.28 107 ILE A CA 1
ATOM 681 C C . ILE A 1 92 ? -28.894 11.275 13.410 1.00 12.64 107 ILE A C 1
ATOM 682 O O . ILE A 1 92 ? -28.298 10.197 13.281 1.00 5.74 107 ILE A O 1
ATOM 687 N N . PHE A 1 93 ? -28.833 12.241 12.492 1.00 4.42 108 PHE A N 1
ATOM 688 C CA . PHE A 1 93 ? -28.157 12.020 11.216 1.00 5.89 108 PHE A CA 1
ATOM 689 C C . PHE A 1 93 ? -26.669 11.680 11.317 1.00 4.52 108 PHE A C 1
ATOM 690 O O . PHE A 1 93 ? -25.906 12.328 12.031 1.00 2.07 108 PHE A O 1
ATOM 698 N N . SER A 1 94 ? -26.269 10.672 10.552 1.00 3.19 109 SER A N 1
ATOM 699 C CA . SER A 1 94 ? -24.868 10.446 10.248 1.00 6.40 109 SER A CA 1
ATOM 700 C C . SER A 1 94 ? -24.840 9.613 8.985 1.00 3.87 109 SER A C 1
ATOM 701 O O . SER A 1 94 ? -25.822 8.958 8.646 1.00 3.65 109 SER A O 1
ATOM 704 N N . VAL A 1 95 ? -23.727 9.637 8.276 1.00 3.15 110 VAL A N 1
ATOM 705 C CA . VAL A 1 95 ? -23.618 8.811 7.094 1.00 3.45 110 VAL A CA 1
ATOM 706 C C . VAL A 1 95 ? -23.830 7.348 7.459 1.00 5.74 110 VAL A C 1
ATOM 707 O O . VAL A 1 95 ? -24.533 6.615 6.758 1.00 3.38 110 VAL A O 1
ATOM 711 N N . SER A 1 96 ? -23.236 6.944 8.580 1.00 6.55 111 SER A N 1
ATOM 712 C CA . SER A 1 96 ? -23.328 5.575 9.057 1.00 5.57 111 SER A CA 1
ATOM 713 C C . SER A 1 96 ? -24.770 5.158 9.362 1.00 3.79 111 SER A C 1
ATOM 714 O O . SER A 1 96 ? -25.202 4.097 8.928 1.00 3.11 111 SER A O 1
ATOM 717 N N . SER A 1 97 ? -25.511 5.992 10.094 1.00 2.40 112 SER A N 1
ATOM 718 C CA . SER A 1 97 ? -26.897 5.666 10.460 1.00 4.65 112 SER A CA 1
ATOM 719 C C . SER A 1 97 ? -27.836 5.652 9.255 1.00 4.32 112 SER A C 1
ATOM 720 O O . SER A 1 97 ? -28.698 4.785 9.145 1.00 3.08 112 SER A O 1
ATOM 723 N N . ALA A 1 98 ? -27.676 6.630 8.370 1.00 1.39 113 ALA A N 1
ATOM 724 C CA . ALA A 1 98 ? -28.487 6.700 7.166 1.00 1.98 113 ALA A CA 1
ATOM 725 C C . ALA A 1 98 ? -28.301 5.437 6.317 1.00 2.68 113 ALA A C 1
ATOM 726 O O . ALA A 1 98 ? -29.269 4.748 6.022 1.00 2.08 113 ALA A O 1
ATOM 728 N N . ILE A 1 99 ? -27.060 5.116 5.956 1.00 2.04 114 ILE A N 1
ATOM 729 C CA . ILE A 1 99 ? -26.798 3.946 5.109 1.00 2.96 114 ILE A CA 1
ATOM 730 C C . ILE A 1 99 ? -27.185 2.626 5.813 1.00 3.94 114 ILE A C 1
ATOM 731 O O . ILE A 1 99 ? -27.793 1.723 5.213 1.00 3.73 114 ILE A O 1
ATOM 736 N N . THR A 1 100 ? -26.845 2.524 7.091 1.00 2.68 115 THR A N 1
ATOM 737 C CA . THR A 1 100 ? -27.245 1.375 7.886 1.00 2.22 115 THR A CA 1
ATOM 738 C C . THR A 1 100 ? -28.761 1.207 7.874 1.00 4.39 115 THR A C 1
ATOM 739 O O . THR A 1 100 ? -29.262 0.081 7.734 1.00 3.31 115 THR A O 1
ATOM 743 N N . ASN A 1 101 ? -29.480 2.326 8.009 1.00 2.37 116 ASN A N 1
ATOM 744 C CA . ASN A 1 101 ? -30.940 2.331 7.909 1.00 2.91 116 ASN A CA 1
ATOM 745 C C . ASN A 1 101 ? -31.434 1.749 6.584 1.00 3.04 116 ASN A C 1
ATOM 746 O O . ASN A 1 101 ? -32.379 0.970 6.563 1.00 3.53 116 ASN A O 1
ATOM 751 N N . TRP A 1 102 ? -30.785 2.122 5.482 1.00 1.22 117 TRP A N 1
ATOM 752 C CA . TRP A 1 102 ? -31.108 1.557 4.179 1.00 1.68 117 TRP A CA 1
ATOM 753 C C . TRP A 1 102 ? -30.815 0.066 4.153 1.00 1.37 117 TRP A C 1
ATOM 754 O O . TRP A 1 102 ? -31.653 -0.731 3.744 1.00 1.44 117 TRP A O 1
ATOM 765 N N . TYR A 1 103 ? -29.620 -0.304 4.600 1.00 1.74 118 TYR A N 1
ATOM 766 C CA . TYR A 1 103 ? -29.201 -1.693 4.548 1.00 2.06 118 TYR A CA 1
ATOM 767 C C . TYR A 1 103 ? -30.097 -2.596 5.397 1.00 1.78 118 TYR A C 1
ATOM 768 O O . TYR A 1 103 ? -30.407 -3.713 4.995 1.00 1.51 118 TYR A O 1
ATOM 777 N N . ASP A 1 104 ? -30.513 -2.109 6.564 1.00 2.05 119 ASP A N 1
ATOM 778 C CA . ASP A 1 104 ? -31.286 -2.928 7.494 1.00 3.23 119 ASP A CA 1
ATOM 779 C C . ASP A 1 104 ? -32.678 -3.308 6.966 1.00 7.29 119 ASP A C 1
ATOM 780 O O . ASP A 1 104 ? -33.387 -4.098 7.600 1.00 7.13 119 ASP A O 1
ATOM 785 N N . GLU A 1 105 ? -33.080 -2.746 5.826 1.00 2.79 120 GLU A N 1
ATOM 786 C CA . GLU A 1 105 ? -34.277 -3.238 5.137 1.00 4.19 120 GLU A CA 1
ATOM 787 C C . GLU A 1 105 ? -34.102 -4.707 4.728 1.00 3.44 120 GLU A C 1
ATOM 788 O O . GLU A 1 105 ? -35.050 -5.352 4.289 1.00 5.50 120 GLU A O 1
ATOM 794 N N . ILE A 1 106 ? -32.885 -5.226 4.866 1.00 2.54 121 ILE A N 1
ATOM 795 C CA . ILE A 1 106 ? -32.617 -6.624 4.557 1.00 5.10 121 ILE A CA 1
ATOM 796 C C . ILE A 1 106 ? -33.475 -7.548 5.424 1.00 5.20 121 ILE A C 1
ATOM 797 O O . ILE A 1 106 ? -33.773 -8.681 5.038 1.00 5.35 121 ILE A O 1
ATOM 802 N N . GLN A 1 107 ? -33.872 -7.052 6.594 1.00 6.82 122 GLN A N 1
ATOM 803 C CA . GLN A 1 107 ? -34.730 -7.807 7.505 1.00 6.88 122 GLN A CA 1
ATOM 804 C C . GLN A 1 107 ? -36.077 -8.142 6.868 1.00 7.54 122 GLN A C 1
ATOM 805 O O . GLN A 1 107 ? -36.736 -9.099 7.259 1.00 4.78 122 GLN A O 1
ATOM 811 N N . ASP A 1 108 ? -36.482 -7.353 5.877 1.00 8.24 123 ASP A N 1
ATOM 812 C CA . ASP A 1 108 ? -37.782 -7.551 5.229 1.00 8.24 123 ASP A CA 1
ATOM 813 C C . ASP A 1 108 ? -37.641 -8.172 3.859 1.00 3.21 123 ASP A C 1
ATOM 814 O O . ASP A 1 108 ? -38.594 -8.238 3.097 1.00 4.02 123 ASP A O 1
ATOM 819 N N . TYR A 1 109 ? -36.436 -8.631 3.555 1.00 6.68 124 TYR A N 1
ATOM 820 C CA . TYR A 1 109 ? -36.128 -9.150 2.234 1.00 6.98 124 TYR A CA 1
ATOM 821 C C . TYR A 1 109 ? -35.760 -10.618 2.321 1.00 7.71 124 TYR A C 1
ATOM 822 O O . TYR A 1 109 ? -34.893 -10.996 3.102 1.00 9.08 124 TYR A O 1
ATOM 831 N N . ASP A 1 110 ? -36.414 -11.440 1.508 1.00 10.21 125 ASP A N 1
ATOM 832 C CA . ASP A 1 110 ? -36.104 -12.861 1.450 1.00 6.14 125 ASP A CA 1
ATOM 833 C C . ASP A 1 110 ? -35.347 -13.105 0.154 1.00 7.48 125 ASP A C 1
ATOM 834 O O . ASP A 1 110 ? -35.942 -13.135 -0.922 1.00 6.60 125 ASP A O 1
ATOM 839 N N . PHE A 1 111 ? -34.027 -13.255 0.258 1.00 7.51 126 PHE A N 1
ATOM 840 C CA . PHE A 1 111 ? -33.174 -13.334 -0.929 1.00 10.36 126 PHE A CA 1
ATOM 841 C C . PHE A 1 111 ? -33.610 -14.436 -1.913 1.00 8.05 126 PHE A C 1
ATOM 842 O O . PHE A 1 111 ? -33.731 -14.186 -3.108 1.00 12.40 126 PHE A O 1
ATOM 850 N N . LYS A 1 112 ? -33.872 -15.634 -1.400 1.00 9.36 127 LYS A N 1
ATOM 851 C CA . LYS A 1 112 ? -34.346 -16.755 -2.223 1.00 17.18 127 LYS A CA 1
ATOM 852 C C . LYS A 1 112 ? -35.449 -16.385 -3.228 1.00 18.75 127 LYS A C 1
ATOM 853 O O . LYS A 1 112 ? -35.372 -16.741 -4.407 1.00 20.31 127 LYS A O 1
ATOM 859 N N . THR A 1 113 ? -36.466 -15.666 -2.757 1.00 15.40 128 THR A N 1
ATOM 860 C CA . THR A 1 113 ? -37.677 -15.412 -3.541 1.00 11.98 128 THR A CA 1
ATOM 861 C C . THR A 1 113 ? -37.774 -13.974 -4.050 1.00 16.84 128 THR A C 1
ATOM 862 O O . THR A 1 113 ? -38.653 -13.658 -4.854 1.00 10.76 128 THR A O 1
ATOM 866 N N . ARG A 1 114 ? -36.872 -13.113 -3.578 1.00 8.64 129 ARG A N 1
ATOM 867 C CA . ARG A 1 114 ? -36.941 -11.665 -3.833 1.00 11.76 129 ARG A CA 1
ATOM 868 C C . ARG A 1 114 ? -38.190 -10.999 -3.265 1.00 10.90 129 ARG A C 1
ATOM 869 O O . ARG A 1 114 ? -38.539 -9.880 -3.662 1.00 7.60 129 ARG A O 1
ATOM 877 N N . ILE A 1 115 ? -38.844 -11.664 -2.319 1.00 7.87 130 ILE A N 1
ATOM 878 C CA . ILE A 1 115 ? -40.050 -11.107 -1.710 1.00 6.73 130 ILE A CA 1
ATOM 879 C C . ILE A 1 115 ? -39.698 -10.094 -0.628 1.00 8.20 130 ILE A C 1
ATOM 880 O O . ILE A 1 115 ? -38.971 -10.404 0.308 1.00 5.68 130 ILE A O 1
ATOM 885 N N . CYS A 1 116 ? -40.206 -8.877 -0.775 1.00 6.09 131 CYS A N 1
ATOM 886 C CA . CYS A 1 116 ? -40.006 -7.841 0.219 1.00 5.60 131 CYS A CA 1
ATOM 887 C C . CYS A 1 116 ? -41.286 -7.676 1.021 1.00 12.20 131 CYS A C 1
ATOM 888 O O . CYS A 1 116 ? -42.339 -7.416 0.436 1.00 8.10 131 CYS A O 1
ATOM 891 N N . LYS A 1 117 ? -41.196 -7.821 2.345 1.00 9.34 132 LYS A N 1
ATOM 892 C CA . LYS A 1 117 ? -42.371 -7.735 3.223 1.00 13.53 132 LYS A CA 1
ATOM 893 C C . LYS A 1 117 ? -42.811 -6.295 3.441 1.00 12.98 132 LYS A C 1
ATOM 894 O O . LYS A 1 117 ? -43.927 -6.043 3.900 1.00 10.58 132 LYS A O 1
ATOM 900 N N . LYS A 1 118 ? -41.920 -5.356 3.144 1.00 7.27 133 LYS A N 1
ATOM 901 C CA . LYS A 1 118 ? -42.155 -3.955 3.460 1.00 8.31 133 LYS A CA 1
ATOM 902 C C . LYS A 1 118 ? -41.501 -3.057 2.409 1.00 9.43 133 LYS A C 1
ATOM 903 O O . LYS A 1 118 ? -41.976 -2.977 1.278 1.00 6.22 133 LYS A O 1
ATOM 909 N N . VAL A 1 119 ? -40.409 -2.392 2.781 1.00 11.47 134 VAL A N 1
ATOM 910 C CA . VAL A 1 119 ? -39.638 -1.578 1.837 1.00 7.51 134 VAL A CA 1
ATOM 911 C C . VAL A 1 119 ? -38.195 -2.083 1.778 1.00 5.99 134 VAL A C 1
ATOM 912 O O . VAL A 1 119 ? -37.502 -2.116 2.792 1.00 5.74 134 VAL A O 1
ATOM 916 N N . CYS A 1 120 ? -37.740 -2.485 0.596 1.00 3.54 135 CYS A N 1
ATOM 917 C CA . CYS A 1 120 ? -36.437 -3.125 0.496 1.00 5.33 135 CYS A CA 1
ATOM 918 C C . CYS A 1 120 ? -35.532 -2.507 -0.556 1.00 3.21 135 CYS A C 1
ATOM 919 O O . CYS A 1 120 ? -34.373 -2.893 -0.671 1.00 4.58 135 CYS A O 1
ATOM 922 N N . GLY A 1 121 ? -36.057 -1.557 -1.323 1.00 2.89 136 GLY A N 1
ATOM 923 C CA . GLY A 1 121 ? -35.339 -1.000 -2.457 1.00 1.44 136 GLY A CA 1
ATOM 924 C C . GLY A 1 121 ? -34.116 -0.147 -2.141 1.00 3.44 136 GLY A C 1
ATOM 925 O O . GLY A 1 121 ? -33.294 0.121 -3.029 1.00 2.20 136 GLY A O 1
ATOM 926 N N . HIS A 1 122 ? -33.978 0.290 -0.891 1.00 3.50 137 HIS A N 1
ATOM 927 C CA . HIS A 1 122 ? -32.764 1.010 -0.487 1.00 2.37 137 HIS A CA 1
ATOM 928 C C . HIS A 1 122 ? -31.647 0.020 -0.196 1.00 2.46 137 HIS A C 1
ATOM 929 O O . HIS A 1 122 ? -30.501 0.218 -0.603 1.00 0.69 137 HIS A O 1
ATOM 936 N N . TYR A 1 123 ? -31.994 -1.043 0.523 1.00 2.69 138 TYR A N 1
ATOM 937 C CA . TYR A 1 123 ? -31.081 -2.159 0.724 1.00 1.23 138 TYR A CA 1
ATOM 938 C C . TYR A 1 123 ? -30.583 -2.708 -0.615 1.00 1.47 138 TYR A C 1
ATOM 939 O O . TYR A 1 123 ? -29.378 -2.881 -0.807 1.00 2.69 138 TYR A O 1
ATOM 948 N N . THR A 1 124 ? -31.490 -2.975 -1.554 1.00 0.97 139 THR A N 1
ATOM 949 C CA . THR A 1 124 ? -31.054 -3.584 -2.819 1.00 3.24 139 THR A CA 1
ATOM 950 C C . THR A 1 124 ? -30.123 -2.669 -3.616 1.00 1.14 139 THR A C 1
ATOM 951 O O . THR A 1 124 ? -29.206 -3.146 -4.279 1.00 0.95 139 THR A O 1
ATOM 955 N N . GLN A 1 125 ? -30.358 -1.360 -3.561 1.00 0.80 140 GLN A N 1
ATOM 956 C CA . GLN A 1 125 ? -29.480 -0.427 -4.256 1.00 0.72 140 GLN A CA 1
ATOM 957 C C . GLN A 1 125 ? -28.111 -0.286 -3.556 1.00 0.74 140 GLN A C 1
ATOM 958 O O . GLN A 1 125 ? -27.087 -0.107 -4.211 1.00 0.83 140 GLN A O 1
ATOM 964 N N . VAL A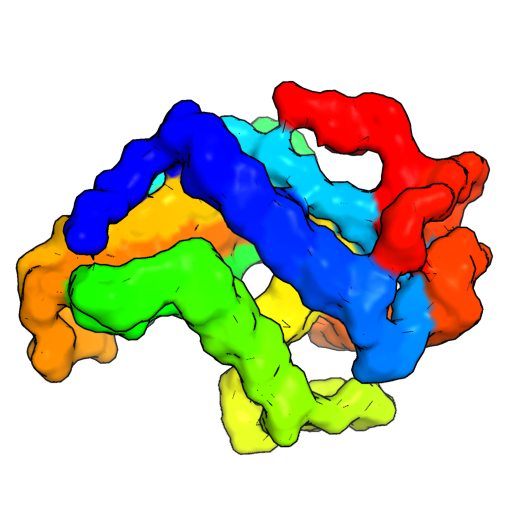 1 126 ? -28.082 -0.390 -2.230 1.00 0.64 141 VAL A N 1
ATOM 965 C CA . VAL A 1 126 ? -26.799 -0.378 -1.516 1.00 0.55 141 VAL A CA 1
ATOM 966 C C . VAL A 1 126 ? -25.909 -1.537 -1.952 1.00 0.78 141 VAL A C 1
ATOM 967 O O . VAL A 1 126 ? -24.706 -1.369 -2.168 1.00 0.00 141 VAL A O 1
ATOM 971 N N . VAL A 1 127 ? -26.512 -2.714 -2.097 1.00 0.00 142 VAL A N 1
ATOM 972 C CA . VAL A 1 127 ? -25.757 -3.917 -2.438 1.00 1.79 142 VAL A CA 1
ATOM 973 C C . VAL A 1 127 ? -25.945 -4.320 -3.903 1.00 2.17 142 VAL A C 1
ATOM 974 O O . VAL A 1 127 ? -25.763 -5.481 -4.251 1.00 2.00 142 VAL A O 1
ATOM 978 N N . TRP A 1 128 ? -26.314 -3.366 -4.759 1.00 2.20 143 TRP A N 1
ATOM 979 C CA . TRP A 1 128 ? -26.467 -3.672 -6.185 1.00 1.85 143 TRP A CA 1
ATOM 980 C C . TRP A 1 128 ? -25.107 -3.890 -6.829 1.00 1.38 143 TRP A C 1
ATOM 981 O O . TRP A 1 128 ? -24.337 -2.944 -7.003 1.00 5.17 143 TRP A O 1
ATOM 992 N N . ALA A 1 129 ? -24.820 -5.138 -7.184 1.00 1.68 144 ALA A N 1
ATOM 993 C CA . ALA A 1 129 ? -23.516 -5.511 -7.723 1.00 2.01 144 ALA A CA 1
ATOM 994 C C . ALA A 1 129 ? -22.983 -4.559 -8.810 1.00 1.81 144 ALA A C 1
ATOM 995 O O . ALA A 1 129 ? -21.839 -4.115 -8.739 1.00 1.45 144 ALA A O 1
ATOM 997 N N . ASP A 1 130 ? -23.809 -4.263 -9.812 1.00 2.01 145 ASP A N 1
ATOM 998 C CA . ASP A 1 130 ? -23.358 -3.525 -11.003 1.00 2.40 145 ASP A CA 1
ATOM 999 C C . ASP A 1 130 ? -23.139 -2.040 -10.742 1.00 2.03 145 ASP A C 1
ATOM 1000 O O . ASP A 1 130 ? -22.517 -1.370 -11.551 1.00 2.76 145 ASP A O 1
ATOM 1005 N N . SER A 1 131 ? -23.679 -1.521 -9.638 1.00 2.12 146 SER A N 1
ATOM 1006 C CA . SER A 1 131 ? -23.505 -0.108 -9.285 1.00 1.55 146 SER A CA 1
ATOM 1007 C C . SER A 1 131 ? -22.140 0.083 -8.648 1.00 1.47 146 SER A C 1
ATOM 1008 O O . SER A 1 131 ? -21.828 -0.544 -7.636 1.00 2.44 146 SER A O 1
ATOM 1011 N N . TYR A 1 132 ? -21.306 0.929 -9.239 1.00 2.81 147 TYR A N 1
ATOM 1012 C CA . TYR A 1 132 ? -19.944 1.073 -8.728 1.00 1.59 147 TYR A CA 1
ATOM 1013 C C . TYR A 1 132 ? -19.538 2.518 -8.432 1.00 1.30 147 TYR A C 1
ATOM 1014 O O . TYR A 1 132 ? -18.443 2.765 -7.946 1.00 1.39 147 TYR A O 1
ATOM 1023 N N . LYS A 1 133 ? -20.427 3.462 -8.728 1.00 1.44 148 LYS A N 1
ATOM 1024 C CA . LYS A 1 133 ? -20.191 4.870 -8.428 1.00 2.34 148 LYS A CA 1
ATOM 1025 C C . LYS A 1 133 ? -21.297 5.379 -7.530 1.00 2.34 148 LYS A C 1
ATOM 1026 O O . LYS A 1 133 ? -22.469 5.078 -7.755 1.00 1.79 148 LYS A O 1
ATOM 1032 N N . VAL A 1 134 ? -20.924 6.143 -6.509 1.00 1.00 149 VAL A N 1
ATOM 1033 C CA . VAL A 1 134 ? -21.903 6.758 -5.619 1.00 1.29 149 VAL A CA 1
ATOM 1034 C C . VAL A 1 134 ? -21.530 8.221 -5.396 1.00 1.23 149 VAL A C 1
ATOM 1035 O O . VAL A 1 134 ? -20.359 8.595 -5.495 1.00 1.82 149 VAL A O 1
ATOM 1039 N N . GLY A 1 135 ? -22.534 9.055 -5.154 1.00 2.59 150 GLY A N 1
ATOM 1040 C CA . GLY A 1 135 ? -22.320 10.457 -4.815 1.00 0.76 150 GLY A CA 1
ATOM 1041 C C . GLY A 1 135 ? -23.488 10.894 -3.952 1.00 1.32 150 GLY A C 1
ATOM 1042 O O . GLY A 1 135 ? -24.648 10.613 -4.289 1.00 1.05 150 GLY A O 1
ATOM 1043 N N . CYS A 1 136 ? -23.193 11.543 -2.829 1.00 0.93 151 CYS A N 1
ATOM 1044 C CA . CYS A 1 136 ? -24.217 11.857 -1.832 1.00 0.96 151 CYS A CA 1
ATOM 1045 C C . CYS A 1 136 ? -24.167 13.323 -1.387 1.00 0.88 151 CYS A C 1
ATOM 1046 O O . CYS A 1 136 ? -23.162 14.007 -1.557 1.00 0.78 151 CYS A O 1
ATOM 1049 N N . ALA A 1 137 ? -25.257 13.782 -0.789 1.00 0.90 152 ALA A N 1
ATOM 1050 C CA . ALA A 1 137 ? -25.327 15.128 -0.230 1.00 2.84 152 ALA A CA 1
ATOM 1051 C C . ALA A 1 137 ? -26.355 15.118 0.882 1.00 1.88 152 ALA A C 1
ATOM 1052 O O . ALA A 1 137 ? -27.286 14.323 0.855 1.00 2.45 152 ALA A O 1
ATOM 1054 N N . VAL A 1 138 ? -26.186 16.001 1.853 1.00 1.18 153 VAL A N 1
ATOM 1055 C CA . VAL A 1 138 ? -27.190 16.196 2.883 1.00 1.81 153 VAL A CA 1
ATOM 1056 C C . VAL A 1 138 ? -27.576 17.677 2.909 1.00 2.79 153 VAL A C 1
ATOM 1057 O O . VAL A 1 138 ? -26.722 18.560 2.752 1.00 3.18 153 VAL A O 1
ATOM 1061 N N A GLN A 1 139 ? -28.867 17.942 3.089 0.42 0.00 154 GLN A N 1
ATOM 1062 N N B GLN A 1 139 ? -28.865 17.939 3.088 0.58 3.19 154 GLN A N 1
ATOM 1063 C CA A GLN A 1 139 ? -29.392 19.307 3.114 0.42 2.86 154 GLN A CA 1
ATOM 1064 C CA B GLN A 1 139 ? -29.364 19.305 3.158 0.58 2.72 154 GLN A CA 1
ATOM 1065 C C A GLN A 1 139 ? -30.126 19.559 4.424 0.42 2.52 154 GLN A C 1
ATOM 1066 C C B GLN A 1 139 ? -30.037 19.532 4.491 0.58 0.00 154 GLN A C 1
ATOM 1067 O O A GLN A 1 139 ? -30.775 18.660 4.958 0.42 1.86 154 GLN A O 1
ATOM 1068 O O B GLN A 1 139 ? -30.565 18.601 5.096 0.58 1.85 154 GLN A O 1
ATOM 1079 N N . PHE A 1 140 ? -30.021 20.774 4.949 1.00 2.19 155 PHE A N 1
ATOM 1080 C CA . PHE A 1 140 ? -30.814 21.148 6.104 1.00 1.61 155 PHE A CA 1
ATOM 1081 C C . PHE A 1 140 ? -32.183 21.600 5.592 1.00 2.15 155 PHE A C 1
ATOM 1082 O O . PHE A 1 140 ? -32.261 22.461 4.723 1.00 2.25 155 PHE A O 1
ATOM 1090 N N . CYS A 1 141 ? -33.256 21.019 6.124 1.00 2.98 156 CYS A N 1
ATOM 1091 C CA . CYS A 1 141 ? -34.600 21.243 5.589 1.00 4.02 156 CYS A CA 1
ATOM 1092 C C . CYS A 1 141 ? -35.593 21.638 6.690 1.00 4.61 156 CYS A C 1
ATOM 1093 O O . CYS A 1 141 ? -36.010 20.785 7.484 1.00 3.22 156 CYS A O 1
ATOM 1096 N N . PRO A 1 142 ? -35.982 22.928 6.740 1.00 5.28 157 PRO A N 1
ATOM 1097 C CA . PRO A 1 142 ? -36.957 23.347 7.753 1.00 5.76 157 PRO A CA 1
ATOM 1098 C C . PRO A 1 142 ? -38.198 22.468 7.683 1.00 5.13 157 PRO A C 1
ATOM 1099 O O . PRO A 1 142 ? -38.689 22.049 8.732 1.00 5.59 157 PRO A O 1
ATOM 1103 N N . LYS A 1 143 ? -38.668 22.181 6.467 1.00 4.90 158 LYS A N 1
ATOM 1104 C CA . LYS A 1 143 ? -39.725 21.192 6.229 1.00 7.13 158 LYS A CA 1
ATOM 1105 C C . LYS A 1 143 ? -39.331 20.317 5.039 1.00 5.09 158 LYS A C 1
ATOM 1106 O O . LYS A 1 143 ? -38.613 20.759 4.146 1.00 3.08 158 LYS A O 1
ATOM 1112 N N . VAL A 1 144 ? -39.810 19.081 5.036 1.00 4.46 159 VAL A N 1
ATOM 1113 C CA . VAL A 1 144 ? -39.648 18.167 3.913 1.00 5.56 159 VAL A CA 1
ATOM 1114 C C . VAL A 1 144 ? -41.036 17.740 3.423 1.00 8.02 159 VAL A C 1
ATOM 1115 O O . VAL A 1 144 ? -41.801 17.144 4.180 1.00 6.34 159 VAL A O 1
ATOM 1119 N N . SER A 1 145 ? -41.364 18.060 2.169 1.00 6.44 160 SER A N 1
ATOM 1120 C CA . SER A 1 145 ? -42.659 17.707 1.597 1.00 7.76 160 SER A CA 1
ATOM 1121 C C . SER A 1 145 ? -42.841 16.203 1.656 1.00 8.30 160 SER A C 1
ATOM 1122 O O . SER A 1 145 ? -41.901 15.452 1.377 1.00 5.89 160 SER A O 1
ATOM 1125 N N . GLY A 1 146 ? -44.048 15.773 2.022 1.00 11.34 161 GLY A N 1
ATOM 1126 C CA . GLY A 1 146 ? -44.381 14.359 2.102 1.00 4.66 161 GLY A CA 1
ATOM 1127 C C . GLY A 1 146 ? -44.088 13.810 3.476 1.00 14.20 161 GLY A C 1
ATOM 1128 O O . GLY A 1 146 ? -44.426 12.672 3.800 1.00 16.35 161 GLY A O 1
ATOM 1129 N N . PHE A 1 147 ? -43.461 14.640 4.297 1.00 16.49 162 PHE A N 1
ATOM 1130 C CA . PHE A 1 147 ? -43.022 14.222 5.618 1.00 18.59 162 PHE A CA 1
ATOM 1131 C C . PHE A 1 147 ? -43.362 15.335 6.602 1.00 20.90 162 PHE A C 1
ATOM 1132 O O . PHE A 1 147 ? -42.487 15.839 7.306 1.00 27.74 162 PHE A O 1
ATOM 1140 N N . ASP A 1 148 ? -44.641 15.712 6.630 1.00 21.64 163 ASP A N 1
ATOM 1141 C CA . ASP A 1 148 ? -45.132 16.871 7.378 1.00 26.95 163 ASP A CA 1
ATOM 1142 C C . ASP A 1 148 ? -44.781 16.853 8.859 1.00 30.05 163 ASP A C 1
ATOM 1143 O O . ASP A 1 148 ? -44.720 17.906 9.500 1.00 22.84 163 ASP A O 1
ATOM 1148 N N . ALA A 1 149 ? -44.567 15.658 9.401 1.00 30.67 164 ALA A N 1
ATOM 1149 C CA . ALA A 1 149 ? -44.233 15.497 10.816 1.00 30.17 164 ALA A CA 1
ATOM 1150 C C . ALA A 1 149 ? -42.897 16.152 11.174 1.00 31.77 164 ALA A C 1
ATOM 1151 O O . ALA A 1 149 ? -42.695 16.606 12.300 1.00 32.24 164 ALA A O 1
ATOM 1153 N N . LEU A 1 150 ? -41.994 16.204 10.201 1.00 27.07 165 LEU A N 1
ATOM 1154 C CA . LEU A 1 150 ? -40.607 16.577 10.442 1.00 19.18 165 LEU A CA 1
ATOM 1155 C C . LEU A 1 150 ? -40.378 18.088 10.416 1.00 18.11 165 LEU A C 1
ATOM 1156 O O . LEU A 1 150 ? -40.952 18.807 9.603 1.00 17.85 165 LEU A O 1
ATOM 1161 N N . SER A 1 151 ? -39.519 18.560 11.307 1.00 9.87 166 SER A N 1
ATOM 1162 C CA . SER A 1 151 ? -39.151 19.966 11.338 1.00 16.42 166 SER A CA 1
ATOM 1163 C C . SER A 1 151 ? -37.629 20.079 11.458 1.00 15.27 166 SER A C 1
ATOM 1164 O O . SER A 1 151 ? -37.013 19.334 12.217 1.00 9.10 166 SER A O 1
ATOM 1167 N N . ASN A 1 152 ? -37.022 20.987 10.697 1.00 10.12 167 ASN A N 1
ATOM 1168 C CA . ASN A 1 152 ? -35.574 21.175 10.754 1.00 8.19 167 ASN A CA 1
ATOM 1169 C C . ASN A 1 152 ? -34.779 19.874 10.692 1.00 11.29 167 ASN A C 1
ATOM 1170 O O . ASN A 1 152 ? -33.943 19.607 11.563 1.00 12.17 167 ASN A O 1
ATOM 1175 N N . GLY A 1 153 ? -35.031 19.068 9.665 1.00 5.04 168 GLY A N 1
ATOM 1176 C CA . GLY A 1 153 ? -34.350 17.796 9.540 1.00 5.01 168 GLY A CA 1
ATOM 1177 C C . GLY A 1 153 ? -33.154 17.782 8.602 1.00 3.95 168 GLY A C 1
ATOM 1178 O O . GLY A 1 153 ? -32.869 18.759 7.893 1.00 4.10 168 GLY A O 1
ATOM 1179 N N . ALA A 1 154 ? -32.442 16.660 8.619 1.00 0.96 169 ALA A N 1
ATOM 1180 C CA . ALA A 1 154 ? -31.389 16.388 7.662 1.00 1.69 169 ALA A CA 1
ATOM 1181 C C . ALA A 1 154 ? -31.983 15.524 6.546 1.00 2.26 169 ALA A C 1
ATOM 1182 O O . ALA A 1 154 ? -32.715 14.571 6.814 1.00 0.87 169 ALA A O 1
ATOM 1184 N N . HIS A 1 155 ? -31.689 15.882 5.301 1.00 0.63 170 HIS A N 1
ATOM 1185 C CA . HIS A 1 155 ? -32.299 15.252 4.128 1.00 1.11 170 HIS A CA 1
ATOM 1186 C C . HIS A 1 155 ? -31.138 14.749 3.279 1.00 1.47 170 HIS A C 1
ATOM 1187 O O . HIS A 1 155 ? -30.406 15.541 2.677 1.00 1.03 170 HIS A O 1
ATOM 1194 N N . PHE A 1 156 ? -30.954 13.432 3.278 1.00 0.82 171 PHE A N 1
ATOM 1195 C CA . PHE A 1 156 ? -29.737 12.803 2.773 1.00 2.16 171 PHE A CA 1
ATOM 1196 C C . PHE A 1 156 ? -30.052 11.948 1.552 1.00 1.81 171 PHE A C 1
ATOM 1197 O O . PHE A 1 156 ? -30.933 11.081 1.590 1.00 0.32 171 PHE A O 1
ATOM 1205 N N . ILE A 1 157 ? -29.332 12.210 0.469 1.00 0.84 172 ILE A N 1
ATOM 1206 C CA . ILE A 1 157 ? -29.575 11.534 -0.791 1.00 0.42 172 ILE A CA 1
ATOM 1207 C C . ILE A 1 157 ? -28.267 11.008 -1.361 1.00 0.48 172 ILE A C 1
ATOM 1208 O O . ILE A 1 157 ? -27.287 11.745 -1.462 1.00 0.33 172 ILE A O 1
ATOM 1213 N N . CYS A 1 158 ? -28.257 9.733 -1.729 1.00 0.00 173 CYS A N 1
ATOM 1214 C CA . CYS A 1 158 ? -27.184 9.181 -2.548 1.00 1.02 173 CYS A CA 1
ATOM 1215 C C . CYS A 1 158 ? -27.705 8.815 -3.926 1.00 0.79 173 CYS A C 1
ATOM 1216 O O . CYS A 1 158 ? -28.800 8.271 -4.059 1.00 0.57 173 CYS A O 1
ATOM 1219 N N . ASN A 1 159 ? -26.915 9.129 -4.949 1.00 1.36 174 ASN A N 1
ATOM 1220 C CA . ASN A 1 159 ? -27.210 8.686 -6.304 1.00 0.58 174 ASN A CA 1
ATOM 1221 C C . ASN A 1 159 ? -26.201 7.640 -6.732 1.00 1.12 174 ASN A C 1
ATOM 1222 O O . ASN A 1 159 ? -25.060 7.636 -6.254 1.00 1.29 174 ASN A O 1
ATOM 1227 N N . TYR A 1 160 ? -26.630 6.729 -7.604 1.00 1.03 175 TYR A N 1
ATOM 1228 C CA . TYR A 1 160 ? -25.834 5.542 -7.921 1.00 1.16 175 TYR A CA 1
ATOM 1229 C C . TYR A 1 160 ? -25.660 5.383 -9.422 1.00 1.57 175 TYR A C 1
ATOM 1230 O O . TYR A 1 160 ? -26.613 5.545 -10.173 1.00 3.20 175 TYR A O 1
ATOM 1239 N N . GLY A 1 161 ? -24.447 5.060 -9.852 1.00 1.11 176 GLY A N 1
ATOM 1240 C CA . GLY A 1 161 ? -24.178 4.847 -11.262 1.00 1.63 176 GLY A CA 1
ATOM 1241 C C . GLY A 1 161 ? -23.433 3.547 -11.526 1.00 1.53 176 GLY A C 1
ATOM 1242 O O . GLY A 1 161 ? -22.438 3.256 -10.869 1.00 1.93 176 GLY A O 1
ATOM 1243 N N . PRO A 1 162 ? -23.944 2.718 -12.449 1.00 2.77 177 PRO A N 1
ATOM 1244 C CA . PRO A 1 162 ? -25.286 2.829 -13.042 1.00 2.10 177 PRO A CA 1
ATOM 1245 C C . PRO A 1 162 ? -26.363 2.511 -12.006 1.00 3.30 177 PRO A C 1
ATOM 1246 O O . PRO A 1 162 ? -26.049 1.916 -10.964 1.00 1.42 177 PRO A O 1
ATOM 1250 N N . GLY A 1 163 ? -27.609 2.891 -12.293 1.00 1.96 178 GLY A N 1
ATOM 1251 C CA . GLY A 1 163 ? -28.715 2.629 -11.395 1.00 1.19 178 GLY A CA 1
ATOM 1252 C C . GLY A 1 163 ? -29.016 1.143 -11.280 1.00 3.64 178 GLY A C 1
ATOM 1253 O O . GLY A 1 163 ? -28.849 0.379 -12.240 1.00 3.22 178 GLY A O 1
ATOM 1254 N N . GLY A 1 164 ? -29.475 0.727 -10.104 1.00 1.58 179 GLY A N 1
ATOM 1255 C CA . GLY A 1 164 ? -29.868 -0.656 -9.896 1.00 1.44 179 GLY A CA 1
ATOM 1256 C C . GLY A 1 164 ? -31.372 -0.772 -9.727 1.00 5.14 179 GLY A C 1
ATOM 1257 O O . GLY A 1 164 ? -32.129 0.030 -10.274 1.00 2.32 179 GLY A O 1
ATOM 1258 N N . ASN A 1 165 ? -31.805 -1.772 -8.961 1.00 2.96 180 ASN A N 1
ATOM 1259 C CA . ASN A 1 165 ? -33.224 -2.020 -8.738 1.00 2.94 180 ASN A CA 1
ATOM 1260 C C . ASN A 1 165 ? -34.004 -2.402 -9.994 1.00 5.52 180 ASN A C 1
ATOM 1261 O O . ASN A 1 165 ? -35.153 -1.999 -10.169 1.00 3.37 180 ASN A O 1
ATOM 1266 N N . TYR A 1 166 ? -33.361 -3.191 -10.856 1.00 8.48 181 TYR A N 1
ATOM 1267 C CA . TYR A 1 166 ? -34.061 -3.940 -11.903 1.00 8.43 181 TYR A CA 1
ATOM 1268 C C . TYR A 1 166 ? -34.848 -5.091 -11.246 1.00 10.28 181 TYR A C 1
ATOM 1269 O O . TYR A 1 166 ? -34.627 -5.399 -10.072 1.00 4.23 181 TYR A O 1
ATOM 1278 N N . PRO A 1 167 ? -35.798 -5.695 -11.981 1.00 13.68 182 PRO A N 1
ATOM 1279 C CA . PRO A 1 167 ? -36.590 -6.776 -11.373 1.00 12.17 182 PRO A CA 1
ATOM 1280 C C . PRO A 1 167 ? -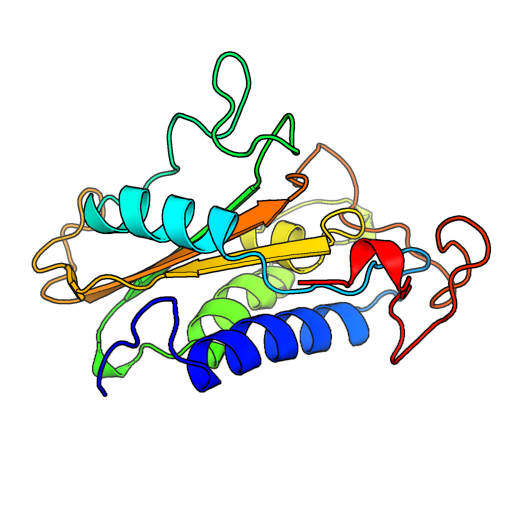35.809 -8.086 -11.325 1.00 15.85 182 PRO A C 1
ATOM 1281 O O . PRO A 1 167 ? -36.123 -9.046 -12.032 1.00 14.23 182 PRO A O 1
ATOM 1285 N N . THR A 1 168 ? -34.785 -8.106 -10.477 1.00 10.48 183 THR A N 1
ATOM 1286 C CA . THR A 1 168 ? -33.932 -9.267 -10.323 1.00 6.43 183 THR A CA 1
ATOM 1287 C C . THR A 1 168 ? -33.150 -9.136 -9.026 1.00 10.91 183 THR A C 1
ATOM 1288 O O . THR A 1 168 ? -33.243 -8.113 -8.332 1.00 6.11 183 THR A O 1
ATOM 1292 N N . TRP A 1 169 ? -32.396 -10.181 -8.695 1.00 6.08 184 TRP A N 1
ATOM 1293 C CA . TRP A 1 169 ? -31.536 -10.166 -7.521 1.00 5.54 184 TRP A CA 1
ATOM 1294 C C . TRP A 1 169 ? -30.497 -9.046 -7.643 1.00 5.76 184 TRP A C 1
ATOM 1295 O O . TRP A 1 169 ? -29.995 -8.774 -8.746 1.00 3.12 184 TRP A O 1
ATOM 1306 N N . PRO A 1 170 ? -30.186 -8.380 -6.517 1.00 3.33 185 PRO A N 1
ATOM 1307 C CA . PRO A 1 170 ? -29.243 -7.249 -6.534 1.00 1.89 185 PRO A CA 1
ATOM 1308 C C . PRO A 1 170 ? -27.824 -7.677 -6.917 1.00 3.97 185 PRO A C 1
ATOM 1309 O O . PRO A 1 170 ? -27.080 -6.889 -7.510 1.00 4.51 185 PRO A O 1
ATOM 1313 N N . TYR A 1 171 ? -27.456 -8.905 -6.567 1.00 2.17 186 TYR A N 1
ATOM 1314 C CA . TYR A 1 171 ? -26.183 -9.478 -6.988 1.00 2.40 186 TYR A CA 1
ATOM 1315 C C . TYR A 1 171 ? -26.330 -10.969 -7.344 1.00 3.83 186 TYR A C 1
ATOM 1316 O O . TYR A 1 171 ? -27.349 -11.593 -7.049 1.00 1.34 186 TYR A O 1
ATOM 1325 N N . LYS A 1 172 ? -25.322 -11.528 -8.004 1.00 2.47 187 LYS A N 1
ATOM 1326 C CA . LYS A 1 172 ? -25.350 -12.945 -8.340 1.00 5.25 187 LYS A CA 1
ATOM 1327 C C . LYS A 1 172 ? -24.724 -13.710 -7.194 1.00 3.07 187 LYS A C 1
ATOM 1328 O O . LYS A 1 172 ? -23.516 -13.609 -6.962 1.00 4.10 187 LYS A O 1
ATOM 1334 N N . ARG A 1 173 ? -25.554 -14.430 -6.447 1.00 2.14 188 ARG A N 1
ATOM 1335 C CA . ARG A 1 173 ? -25.061 -15.205 -5.311 1.00 3.20 188 ARG A CA 1
ATOM 1336 C C . ARG A 1 173 ? -24.063 -16.250 -5.813 1.00 2.41 188 ARG A C 1
ATOM 1337 O O . ARG A 1 173 ? -24.279 -16.877 -6.853 1.00 3.78 188 ARG A O 1
ATOM 1345 N N . GLY A 1 174 ? -22.962 -16.414 -5.090 1.00 2.56 189 GLY A N 1
ATOM 1346 C CA . GLY A 1 174 ? -21.927 -17.359 -5.475 1.00 3.63 189 GLY A CA 1
ATOM 1347 C C . GLY A 1 174 ? -20.663 -17.119 -4.670 1.00 3.75 189 GLY A C 1
ATOM 1348 O O . GLY A 1 174 ? -20.628 -16.196 -3.854 1.00 1.63 189 GLY A O 1
ATOM 1349 N N . ALA A 1 175 ? -19.633 -17.940 -4.887 1.00 2.77 190 ALA A N 1
ATOM 1350 C CA . ALA A 1 175 ? -18.355 -17.739 -4.203 1.00 1.83 190 ALA A CA 1
ATOM 1351 C C . ALA A 1 175 ? -17.824 -16.329 -4.473 1.00 3.64 190 ALA A C 1
ATOM 1352 O O . ALA A 1 175 ? -17.832 -15.852 -5.605 1.00 3.12 190 ALA A O 1
ATOM 1354 N N . THR A 1 176 ? -17.383 -15.667 -3.412 1.00 1.99 191 THR A N 1
ATOM 1355 C CA . THR A 1 176 ? -16.914 -14.294 -3.486 1.00 4.61 191 THR A CA 1
ATOM 1356 C C . THR A 1 176 ? -15.932 -14.020 -4.638 1.00 4.10 191 THR A C 1
ATOM 1357 O O . THR A 1 176 ? -14.946 -14.747 -4.816 1.00 4.92 191 THR A O 1
ATOM 1361 N N . CYS A 1 177 ? -16.209 -12.972 -5.417 1.00 2.63 192 CYS A N 1
ATOM 1362 C CA . CYS A 1 177 ? -15.289 -12.519 -6.476 1.00 4.25 192 CYS A CA 1
ATOM 1363 C C . CYS A 1 177 ? -15.042 -13.559 -7.583 1.00 6.49 192 CYS A C 1
ATOM 1364 O O . CYS A 1 177 ? -14.070 -13.453 -8.347 1.00 4.73 192 CYS A O 1
ATOM 1367 N N . SER A 1 178 ? -15.925 -14.552 -7.680 1.00 5.05 193 SER A N 1
ATOM 1368 C CA . SER A 1 178 ? -15.750 -15.623 -8.663 1.00 5.83 193 SER A CA 1
ATOM 1369 C C . SER A 1 178 ? -16.343 -15.257 -10.018 1.00 7.04 193 SER A C 1
ATOM 1370 O O . SER A 1 178 ? -16.162 -15.985 -10.988 1.00 4.65 193 SER A O 1
ATOM 1373 N N . ALA A 1 179 ? -17.054 -14.131 -10.081 1.00 9.64 194 ALA A N 1
ATOM 1374 C CA . ALA A 1 179 ? -17.638 -13.667 -11.342 1.00 3.75 194 ALA A CA 1
ATOM 1375 C C . ALA A 1 179 ? -17.474 -12.165 -11.536 1.00 5.79 194 ALA A C 1
ATOM 1376 O O . ALA A 1 179 ? -18.413 -11.472 -11.950 1.00 6.21 194 ALA A O 1
ATOM 1378 N N . CYS A 1 180 ? -16.276 -11.670 -11.235 1.00 3.45 195 CYS A N 1
ATOM 1379 C CA . CYS A 1 180 ? -15.925 -10.294 -11.523 1.00 5.07 195 CYS A CA 1
ATOM 1380 C C . CYS A 1 180 ? -15.831 -10.075 -13.034 1.00 11.10 195 CYS A C 1
ATOM 1381 O O . CYS A 1 180 ? -15.685 -11.035 -13.797 1.00 9.29 195 CYS A O 1
ATOM 1384 N N . PRO A 1 181 ? -15.904 -8.803 -13.470 1.00 10.64 196 PRO A N 1
ATOM 1385 C CA . PRO A 1 181 ? -15.647 -8.447 -14.872 1.00 15.56 196 PRO A CA 1
ATOM 1386 C C . PRO A 1 181 ? -14.204 -8.769 -15.293 1.00 11.77 196 PRO A C 1
ATOM 1387 O O . PRO A 1 181 ? -13.312 -8.848 -14.437 1.00 6.20 196 PRO A O 1
ATOM 1391 N N . ASN A 1 182 ? -13.978 -8.940 -16.596 1.00 21.17 197 ASN A N 1
ATOM 1392 C CA . ASN A 1 182 ? -12.624 -9.134 -17.132 1.00 25.25 197 ASN A CA 1
ATOM 1393 C C . ASN A 1 182 ? -11.803 -10.068 -16.265 1.00 19.74 197 ASN A C 1
ATOM 1394 O O . ASN A 1 182 ? -12.260 -11.141 -15.867 1.00 21.24 197 ASN A O 1
ATOM 1399 N N . ASN A 1 183 ? -10.585 -9.638 -15.960 1.00 16.98 198 ASN A N 1
ATOM 1400 C CA . ASN A 1 183 ? -9.766 -10.344 -14.982 1.00 20.99 198 ASN A CA 1
ATOM 1401 C C . ASN A 1 183 ? -9.631 -9.540 -13.693 1.00 24.93 198 ASN A C 1
ATOM 1402 O O . ASN A 1 183 ? -8.592 -9.593 -13.034 1.00 25.25 198 ASN A O 1
ATOM 1407 N N . ASP A 1 184 ? -10.675 -8.788 -13.340 1.00 22.17 199 ASP A N 1
ATOM 1408 C CA . ASP A 1 184 ? -10.643 -7.952 -12.145 1.00 15.21 199 ASP A CA 1
ATOM 1409 C C . ASP A 1 184 ? -10.094 -8.699 -10.950 1.00 15.43 199 ASP A C 1
ATOM 1410 O O . ASP A 1 184 ? -10.466 -9.850 -10.696 1.00 16.60 199 ASP A O 1
ATOM 1415 N N . LYS A 1 185 ? -9.229 -8.027 -10.200 1.00 12.84 200 LYS A N 1
ATOM 1416 C CA . LYS A 1 185 ? -8.800 -8.526 -8.900 1.00 10.62 200 LYS A CA 1
ATOM 1417 C C . LYS A 1 185 ? -9.925 -8.405 -7.874 1.00 13.88 200 LYS A C 1
ATOM 1418 O O . LYS A 1 185 ? -10.990 -7.844 -8.154 1.00 8.74 200 LYS A O 1
ATOM 1424 N N . CYS A 1 186 ? -9.659 -8.908 -6.674 1.00 9.66 201 CYS A N 1
ATOM 1425 C CA . CYS A 1 186 ? -10.622 -8.903 -5.591 1.00 8.66 201 CYS A CA 1
ATOM 1426 C C . CYS A 1 186 ? -9.991 -8.242 -4.375 1.00 6.33 201 CYS A C 1
ATOM 1427 O O . CYS A 1 186 ? -8.855 -8.535 -4.024 1.00 9.95 201 CYS A O 1
ATOM 1430 N N . LEU A 1 187 ? -10.730 -7.347 -3.734 1.00 6.04 202 LEU A N 1
ATOM 1431 C CA . LEU A 1 187 ? -10.273 -6.706 -2.502 1.00 7.75 202 LEU A CA 1
ATOM 1432 C C . LEU A 1 187 ? -11.440 -6.676 -1.545 1.00 7.66 202 LEU A C 1
ATOM 1433 O O . LEU A 1 187 ? -12.462 -6.050 -1.837 1.00 8.03 202 LEU A O 1
ATOM 1438 N N . ASP A 1 188 ? -11.302 -7.363 -0.414 1.00 9.95 203 ASP A N 1
ATOM 1439 C CA . ASP A 1 188 ? -12.390 -7.480 0.557 1.00 6.35 203 ASP A CA 1
ATOM 1440 C C . ASP A 1 188 ? -13.728 -7.888 -0.084 1.00 8.14 203 ASP A C 1
ATOM 1441 O O . ASP A 1 188 ? -14.753 -7.267 0.172 1.00 9.53 203 ASP A O 1
ATOM 1446 N N . ASN A 1 189 ? -13.717 -8.934 -0.907 1.00 6.36 204 ASN A N 1
ATOM 1447 C CA . ASN A 1 189 ? -14.950 -9.479 -1.488 1.00 4.90 204 ASN A CA 1
ATOM 1448 C C . ASN A 1 189 ? -15.575 -8.597 -2.570 1.00 3.18 204 ASN A C 1
ATOM 1449 O O . ASN A 1 189 ? -16.719 -8.806 -2.978 1.00 4.21 204 ASN A O 1
ATOM 1454 N N . LEU A 1 190 ? -14.802 -7.627 -3.047 1.00 3.51 205 LEU A N 1
ATOM 1455 C CA . LEU A 1 190 ? -15.260 -6.714 -4.079 1.00 4.33 205 LEU A CA 1
ATOM 1456 C C . LEU A 1 190 ? -14.362 -6.794 -5.303 1.00 5.43 205 LEU A C 1
ATOM 1457 O O . LEU A 1 190 ? -13.153 -6.917 -5.168 1.00 6.82 205 LEU A O 1
ATOM 1462 N N . CYS A 1 191 ? -14.963 -6.720 -6.491 1.00 6.00 206 CYS A N 1
ATOM 1463 C CA . CYS A 1 191 ? -14.220 -6.642 -7.748 1.00 4.33 206 CYS A CA 1
ATOM 1464 C C . CYS A 1 191 ? -13.654 -5.237 -7.945 1.00 7.67 206 CYS A C 1
ATOM 1465 O O . CYS A 1 191 ? -14.418 -4.276 -8.072 1.00 6.95 206 CYS A O 1
ATOM 1468 N N . VAL A 1 192 ? -12.327 -5.117 -7.961 1.00 5.87 207 VAL A N 1
ATOM 1469 C CA . VAL A 1 192 ? -11.678 -3.824 -8.191 1.00 7.71 207 VAL A CA 1
ATOM 1470 C C . VAL A 1 192 ? -11.067 -3.736 -9.591 1.00 14.99 207 VAL A C 1
ATOM 1471 O O . VAL A 1 192 ? -10.798 -4.751 -10.229 1.00 9.67 207 VAL A O 1
ATOM 1475 N N . ASN A 1 193 ? -10.851 -2.510 -10.057 1.00 7.26 208 ASN A N 1
ATOM 1476 C CA . ASN A 1 193 ? -10.446 -2.258 -11.431 1.00 12.31 208 ASN A CA 1
ATOM 1477 C C . ASN A 1 193 ? -9.991 -0.813 -11.518 1.00 16.75 208 ASN A C 1
ATOM 1478 O O . ASN A 1 193 ? -10.777 0.105 -11.275 1.00 11.31 208 ASN A O 1
ATOM 1483 N N . ARG A 1 194 ? -8.713 -0.621 -11.831 1.00 20.72 209 ARG A N 1
ATOM 1484 C CA . ARG A 1 194 ? -8.076 0.688 -11.752 1.00 18.61 209 ARG A CA 1
ATOM 1485 C C . ARG A 1 194 ? -8.819 1.724 -12.580 1.00 22.28 209 ARG A C 1
ATOM 1486 O O . ARG A 1 194 ? -8.900 2.895 -12.207 1.00 19.20 209 ARG A O 1
ATOM 1494 N N . GLN A 1 195 ? -9.383 1.272 -13.693 1.00 19.89 210 GLN A N 1
ATOM 1495 C CA . GLN A 1 195 ? -10.110 2.138 -14.610 1.00 26.70 210 GLN A CA 1
ATOM 1496 C C . GLN A 1 195 ? -11.435 2.625 -14.017 1.00 27.99 210 GLN A C 1
ATOM 1497 O O . GLN A 1 195 ? -11.735 3.820 -14.047 1.00 30.35 210 GLN A O 1
ATOM 1503 N N . ARG A 1 196 ? -12.233 1.692 -13.503 1.00 14.96 211 ARG A N 1
ATOM 1504 C CA . ARG A 1 196 ? -13.505 2.044 -12.876 1.00 18.57 211 ARG A CA 1
ATOM 1505 C C . ARG A 1 196 ? -13.259 2.905 -11.658 1.00 7.79 211 ARG A C 1
ATOM 1506 O O . ARG A 1 196 ? -13.932 3.911 -11.465 1.00 11.12 211 ARG A O 1
ATOM 1514 N N . ASP A 1 197 ? -12.283 2.511 -10.844 1.00 6.62 212 ASP A N 1
ATOM 1515 C CA . ASP A 1 197 ? -12.179 3.055 -9.490 1.00 17.24 212 ASP A CA 1
ATOM 1516 C C . ASP A 1 197 ? -11.545 4.445 -9.412 1.00 14.38 212 ASP A C 1
ATOM 1517 O O . ASP A 1 197 ? -11.555 5.071 -8.354 1.00 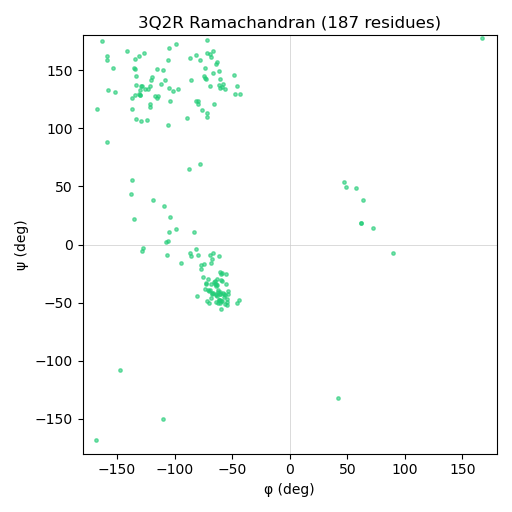15.33 212 ASP A O 1
ATOM 1522 N N . GLN A 1 198 ? -10.995 4.926 -10.523 1.00 21.47 213 GLN A N 1
ATOM 1523 C CA . GLN A 1 198 ? -10.463 6.287 -10.562 1.00 26.51 213 GLN A CA 1
ATOM 1524 C C . GLN A 1 198 ? -11.570 7.283 -10.220 1.00 33.68 213 GLN A C 1
ATOM 1525 O O . GLN A 1 198 ? -12.693 7.164 -10.721 1.00 31.66 213 GLN A O 1
ATOM 1531 N N . VAL A 1 199 ? -11.265 8.257 -9.366 1.00 27.24 214 VAL A N 1
ATOM 1532 C CA . VAL A 1 199 ? -12.239 9.303 -9.043 1.00 33.05 214 VAL A CA 1
ATOM 1533 C C . VAL A 1 199 ? -11.985 10.578 -9.850 1.00 25.10 214 VAL A C 1
#